Protein AF-A0A813H0J3-F1 (afdb_monomer)

Secondary structure (DSSP, 8-state):
-EEE-SSS--EEE---SSSSS-SHHHHS-S-HIIIIITTTS-SB----IIIIIHHHHHTTPPP----GGGGT-----SS-----GGGGSTTHHHHHHHHHHHHHHHHHHHHHH-HHHHHHHHHTT--GGG--HHHHHHHHHHHGGGSB-TTT--BS---HHHHHHHHHHHHHTT--B-TTSPBPPGGG--GGGS---TTSPP-

Foldseek 3Di:
DFADPPPPPDTPDDDPPDPDDDDPLSVVPQEPCVSDCVVNNHVDDDDDCLRRVLVCVVVVHDDDDDDCVVVVQQDFDPPADDDDPVCCDPDDSLVVLLVVQAVVFVLLLVLLVCVLVNLVVVLVVVDPSSVPSVSSSSSSVVCSCVQADPPPRGGRDGDLVSLLSNLVSCVVVQNCADPVRHHDDSVNDDSPVVDDPSSHDDD

Structure (mmCIF, N/CA/C/O backbone):
data_AF-A0A813H0J3-F1
#
_entry.id   AF-A0A813H0J3-F1
#
loop_
_atom_site.group_PDB
_atom_site.id
_atom_site.type_symbol
_atom_site.label_atom_id
_atom_site.label_alt_id
_atom_site.label_comp_id
_atom_site.label_asym_id
_atom_site.label_entity_id
_atom_site.label_seq_id
_atom_site.pdbx_PDB_ins_code
_atom_site.Cartn_x
_atom_site.Cartn_y
_atom_site.Cartn_z
_atom_site.occupancy
_atom_site.B_iso_or_equiv
_atom_site.auth_seq_id
_atom_site.auth_comp_id
_atom_site.auth_asym_id
_atom_site.auth_atom_id
_atom_site.pdbx_PDB_model_num
ATOM 1 N N . MET A 1 1 ? -12.399 13.415 1.294 1.00 57.94 1 MET A N 1
ATOM 2 C CA . MET A 1 1 ? -13.409 13.235 2.361 1.00 57.94 1 MET A CA 1
ATOM 3 C C . MET A 1 1 ? -14.775 13.570 1.793 1.00 57.94 1 MET A C 1
ATOM 5 O O . MET A 1 1 ? -14.827 14.259 0.775 1.00 57.94 1 MET A O 1
ATOM 9 N N . VAL A 1 2 ? -15.849 13.065 2.394 1.00 60.34 2 VAL A N 1
ATOM 10 C CA . VAL A 1 2 ? -17.222 13.290 1.924 1.00 60.34 2 VAL A CA 1
ATOM 11 C C . VAL A 1 2 ? -18.040 13.927 3.040 1.00 60.34 2 VAL A C 1
ATOM 13 O O . VAL A 1 2 ? -18.045 13.409 4.155 1.00 60.34 2 VAL A O 1
ATOM 16 N N . ALA A 1 3 ? -18.728 15.024 2.726 1.00 58.78 3 ALA A N 1
ATOM 17 C CA . ALA A 1 3 ? -19.783 15.595 3.556 1.00 58.78 3 ALA A CA 1
ATOM 18 C C . ALA A 1 3 ? -21.137 15.418 2.848 1.00 58.78 3 ALA A C 1
ATOM 20 O O . ALA A 1 3 ? -21.244 15.661 1.642 1.00 58.78 3 ALA A O 1
ATOM 21 N N . ASN A 1 4 ? -22.140 14.965 3.589 1.00 55.88 4 ASN A N 1
ATOM 22 C CA . ASN A 1 4 ? -23.535 14.885 3.200 1.00 55.88 4 ASN A CA 1
ATOM 23 C C . ASN A 1 4 ? -24.166 16.266 3.398 1.00 55.88 4 ASN A C 1
ATOM 25 O O . ASN A 1 4 ? -24.188 16.813 4.497 1.00 55.88 4 ASN A O 1
ATOM 29 N N . ASP A 1 5 ? -24.704 16.823 2.323 1.00 59.03 5 ASP A N 1
ATOM 30 C CA . ASP A 1 5 ? -25.345 18.138 2.297 1.00 59.03 5 ASP A CA 1
ATOM 31 C C . ASP A 1 5 ? -26.742 18.179 2.951 1.00 59.03 5 ASP A C 1
ATOM 33 O O . ASP A 1 5 ? -27.427 19.199 2.896 1.00 59.03 5 ASP A O 1
ATOM 37 N N . GLY A 1 6 ? -27.184 17.083 3.576 1.00 55.97 6 GLY A N 1
ATOM 38 C CA . GLY A 1 6 ? -28.500 16.993 4.206 1.00 55.97 6 GLY A CA 1
ATOM 39 C C . GLY A 1 6 ? -29.613 16.555 3.251 1.00 55.97 6 GLY A C 1
ATOM 40 O O . GLY A 1 6 ? -30.786 16.783 3.546 1.00 55.97 6 GLY A O 1
ATOM 41 N N . GLY A 1 7 ? -29.274 15.898 2.137 1.00 51.38 7 GLY A N 1
ATOM 42 C CA . GLY A 1 7 ? -30.246 15.238 1.259 1.00 51.38 7 GLY A CA 1
ATOM 43 C C . GLY A 1 7 ? -30.517 15.951 -0.065 1.00 51.38 7 GLY A C 1
ATOM 44 O O . GLY A 1 7 ? -31.465 15.583 -0.759 1.00 51.38 7 GLY A O 1
ATOM 45 N N . THR A 1 8 ? -29.690 16.922 -0.464 1.00 55.72 8 THR A N 1
ATOM 46 C CA . THR A 1 8 ? -29.755 17.531 -1.806 1.00 55.72 8 THR A CA 1
ATOM 47 C C . THR A 1 8 ? -28.940 16.772 -2.860 1.00 55.72 8 THR A C 1
ATOM 49 O O . THR A 1 8 ? -28.885 17.183 -4.018 1.00 55.72 8 THR A O 1
ATOM 52 N N . SER A 1 9 ? -28.428 15.586 -2.505 1.00 48.84 9 SER A N 1
ATOM 53 C CA . SER A 1 9 ? -27.718 14.643 -3.388 1.00 48.84 9 SER A CA 1
ATOM 54 C C . SER A 1 9 ? -26.380 15.160 -3.928 1.00 48.84 9 SER A C 1
ATOM 56 O O . SER A 1 9 ? -25.818 14.544 -4.836 1.00 48.84 9 SER A O 1
ATOM 58 N N . GLN A 1 10 ? -25.835 16.255 -3.389 1.00 47.31 10 GLN A N 1
ATOM 59 C CA . GLN A 1 10 ? -24.482 16.689 -3.715 1.00 47.31 10 GLN A CA 1
ATOM 60 C C . GLN A 1 10 ? -23.485 16.055 -2.749 1.00 47.31 10 GLN A C 1
ATOM 62 O O . GLN A 1 10 ? -23.430 16.353 -1.559 1.00 47.31 10 GLN A O 1
ATOM 67 N N . VAL A 1 11 ? -22.647 15.179 -3.297 1.00 55.31 11 VAL A N 1
ATOM 68 C CA . VAL A 1 11 ? -21.432 14.718 -2.629 1.00 55.31 11 VAL A CA 1
ATOM 69 C C . VAL A 1 11 ? -20.399 15.833 -2.762 1.00 55.31 11 VAL A C 1
ATOM 71 O O . VAL A 1 11 ? -19.814 16.018 -3.831 1.00 55.31 11 VAL A O 1
ATOM 74 N N . LEU A 1 12 ? -20.165 16.588 -1.688 1.00 53.91 12 LEU A N 1
ATOM 75 C CA . LEU A 1 12 ? -19.083 17.570 -1.662 1.00 53.91 12 LEU A CA 1
ATOM 76 C C . LEU A 1 12 ? -17.762 16.845 -1.395 1.00 53.91 12 LEU A C 1
ATOM 78 O O . LEU A 1 12 ? -17.386 16.585 -0.246 1.00 53.91 12 LEU A O 1
ATOM 82 N N . PHE A 1 13 ? -17.066 16.489 -2.476 1.00 56.41 13 PHE A N 1
ATOM 83 C CA . PHE A 1 13 ? -15.718 15.950 -2.385 1.00 56.41 13 PHE A CA 1
ATOM 84 C C . PHE A 1 13 ? -14.751 17.072 -2.018 1.00 56.41 13 PHE A C 1
ATOM 86 O O . PHE A 1 13 ? -14.441 17.940 -2.831 1.00 56.41 13 PHE A O 1
ATOM 93 N N . HIS A 1 14 ? -14.255 17.019 -0.789 1.00 55.75 14 HIS A N 1
ATOM 94 C CA . HIS A 1 14 ? -13.127 17.835 -0.373 1.00 55.75 14 HIS A CA 1
ATOM 95 C C . HIS A 1 14 ? -11.873 16.967 -0.518 1.00 55.75 14 HIS A C 1
ATOM 97 O O . HIS A 1 14 ? -11.695 16.033 0.288 1.00 55.75 14 HIS A O 1
ATOM 103 N N . PRO A 1 15 ? -11.032 17.190 -1.550 1.00 46.28 15 PRO A N 1
ATOM 104 C CA . PRO A 1 15 ? -9.695 16.625 -1.527 1.00 46.28 15 PRO A CA 1
ATOM 105 C C . PRO A 1 15 ? -9.008 17.156 -0.269 1.00 46.28 15 PRO A C 1
ATOM 107 O O . PRO A 1 15 ? -9.171 18.320 0.092 1.00 46.28 15 PRO A O 1
ATOM 110 N N . LEU A 1 16 ? -8.243 16.308 0.414 1.00 45.97 16 LEU A N 1
ATOM 111 C CA . LEU A 1 16 ? -7.192 16.861 1.260 1.00 45.97 16 LEU A CA 1
ATOM 112 C C . LEU A 1 16 ? -6.301 17.650 0.297 1.00 45.97 16 LEU A C 1
ATOM 114 O O . LEU A 1 16 ? -5.862 17.083 -0.703 1.00 45.97 16 LEU A O 1
ATOM 118 N N . GLU A 1 17 ? -6.083 18.942 0.541 1.00 40.50 17 GLU A N 1
ATOM 119 C CA . GLU A 1 17 ? -5.327 19.816 -0.373 1.00 40.50 17 GLU A CA 1
ATOM 120 C C . GLU A 1 17 ? -3.847 19.406 -0.523 1.00 40.50 17 GLU A C 1
ATOM 122 O O . GLU A 1 17 ? -3.081 20.090 -1.195 1.00 40.50 17 GLU A O 1
ATOM 127 N N . PHE A 1 18 ? -3.435 18.262 0.037 1.00 40.12 18 PHE A N 1
ATOM 128 C CA . PHE A 1 18 ? -2.064 17.787 0.008 1.00 40.12 18 PHE A CA 1
ATOM 129 C C . PHE A 1 18 ? -1.929 16.281 -0.223 1.00 40.12 18 PHE A C 1
ATOM 131 O O . PHE A 1 18 ? -2.557 15.443 0.431 1.00 40.12 18 PHE A O 1
ATOM 138 N N . HIS A 1 19 ? -1.013 15.940 -1.128 1.00 38.62 19 HIS A N 1
ATOM 139 C CA . HIS A 1 19 ? -0.491 14.593 -1.320 1.00 38.62 19 HIS A CA 1
ATOM 140 C C . HIS A 1 19 ? 0.555 14.288 -0.235 1.00 38.62 19 HIS A C 1
ATOM 142 O O . HIS A 1 19 ? 1.750 14.256 -0.509 1.00 38.62 19 HIS A O 1
ATOM 148 N N . GLY A 1 20 ? 0.095 14.075 0.999 1.00 37.38 20 GLY A N 1
ATOM 149 C CA . GLY A 1 20 ? 0.934 13.662 2.125 1.00 37.38 20 GLY A CA 1
ATOM 150 C C . GLY A 1 20 ? 1.075 14.722 3.217 1.00 37.38 20 GLY A C 1
ATOM 151 O O . GLY A 1 20 ? 1.328 15.882 2.936 1.00 37.38 20 GLY A O 1
ATOM 152 N N . TYR A 1 21 ? 0.847 14.277 4.454 1.00 42.59 21 TYR A N 1
ATOM 153 C CA . TYR A 1 21 ? 1.577 14.555 5.700 1.00 42.59 21 TYR A CA 1
ATOM 154 C C . TYR A 1 21 ? 2.593 15.734 5.751 1.00 42.59 21 TYR A C 1
ATOM 156 O O . TYR A 1 21 ? 3.712 15.529 6.207 1.00 42.59 21 TYR A O 1
ATOM 164 N N . ASP A 1 22 ? 2.251 16.950 5.312 1.00 36.88 22 ASP A N 1
ATOM 165 C CA . ASP A 1 22 ? 3.189 18.101 5.288 1.00 36.88 22 ASP A CA 1
ATOM 166 C C . ASP A 1 22 ? 2.654 19.368 5.987 1.00 36.88 22 ASP A C 1
ATOM 168 O O . ASP A 1 22 ? 3.341 20.380 6.073 1.00 36.88 22 ASP A O 1
ATOM 172 N N . GLU A 1 23 ? 1.443 19.344 6.559 1.00 39.69 23 GLU A N 1
ATOM 173 C CA . GLU A 1 23 ? 1.039 20.420 7.474 1.00 39.69 23 GLU A CA 1
ATOM 174 C C . GLU A 1 23 ? 1.328 20.020 8.918 1.00 39.69 23 GLU A C 1
ATOM 176 O O . GLU A 1 23 ? 0.920 18.944 9.340 1.00 39.69 23 GLU A O 1
ATOM 181 N N . ASP A 1 24 ? 1.864 20.927 9.742 1.00 45.03 24 ASP A N 1
ATOM 182 C CA . ASP A 1 24 ? 1.915 20.762 11.209 1.00 45.03 24 ASP A CA 1
ATOM 183 C C . ASP A 1 24 ? 0.543 20.397 11.808 1.00 45.03 24 ASP A C 1
ATOM 185 O O . ASP A 1 24 ? 0.458 19.765 12.860 1.00 45.03 24 ASP A O 1
ATOM 189 N N . LYS A 1 25 ? -0.548 20.778 11.130 1.00 40.75 25 LYS A N 1
ATOM 190 C CA . LYS A 1 25 ? -1.929 20.458 11.506 1.00 40.75 25 LYS A CA 1
ATOM 191 C C . LYS A 1 25 ? -2.425 19.101 11.026 1.00 40.75 25 LYS A C 1
ATOM 193 O O . LYS A 1 25 ? -3.460 18.701 11.524 1.00 40.75 25 LYS A O 1
ATOM 198 N N . THR A 1 26 ? -1.763 18.418 10.094 1.00 41.66 26 THR A N 1
ATOM 199 C CA . THR A 1 26 ? -2.069 17.025 9.699 1.00 41.66 26 THR A CA 1
ATOM 200 C C . THR A 1 26 ? -1.020 16.047 10.230 1.00 41.66 26 THR A C 1
ATOM 202 O O . THR A 1 26 ? -1.349 14.911 10.541 1.00 41.66 26 THR A O 1
ATOM 205 N N . MET A 1 27 ? 0.211 16.515 10.443 1.00 38.44 27 MET A N 1
ATOM 206 C CA . MET A 1 27 ? 1.311 15.795 11.085 1.00 38.44 27 MET A CA 1
ATOM 207 C C . MET A 1 27 ? 1.151 15.657 12.602 1.00 38.44 27 MET A C 1
ATOM 209 O O . MET A 1 27 ? 1.598 14.657 13.159 1.00 38.44 27 MET A O 1
ATOM 213 N N . ASN A 1 28 ? 0.490 16.610 13.278 1.00 40.00 28 ASN A N 1
ATOM 214 C CA . ASN A 1 28 ? 0.192 16.492 14.716 1.00 40.00 28 ASN A CA 1
ATOM 215 C C . ASN A 1 28 ? -1.142 15.810 15.038 1.00 40.00 28 ASN A C 1
ATOM 217 O O . ASN A 1 28 ? -1.369 15.460 16.196 1.00 40.00 28 ASN A O 1
ATOM 221 N N . VAL A 1 29 ? -2.034 15.605 14.065 1.00 45.59 29 VAL A N 1
ATOM 222 C CA . VAL A 1 29 ? -3.208 14.742 14.273 1.00 45.59 29 VAL A CA 1
ATOM 223 C C . VAL A 1 29 ? -2.844 13.380 13.738 1.00 45.59 29 VAL A C 1
ATOM 225 O O . VAL A 1 29 ? -2.941 13.116 12.548 1.00 45.59 29 VAL A O 1
ATOM 228 N N . GLY A 1 30 ? -2.444 12.492 14.644 1.00 59.28 30 GLY A N 1
ATOM 229 C CA . GLY A 1 30 ? -2.136 11.100 14.322 1.00 59.28 30 GLY A CA 1
ATOM 230 C C . GLY A 1 30 ? -3.307 10.302 13.728 1.00 59.28 30 GLY A C 1
ATOM 231 O O . GLY A 1 30 ? -3.139 9.107 13.520 1.00 59.28 30 GLY A O 1
ATOM 232 N N . SER A 1 31 ? -4.466 10.933 13.475 1.00 69.12 31 SER A N 1
ATOM 233 C CA . SER A 1 31 ? -5.676 10.313 12.942 1.00 69.12 31 SER A CA 1
ATOM 234 C C . SER A 1 31 ? -6.522 11.261 12.071 1.00 69.12 31 SER A C 1
ATOM 236 O O . SER A 1 31 ? -6.915 12.363 12.485 1.00 69.12 31 SER A O 1
ATOM 238 N N . VAL A 1 32 ? -6.880 10.799 10.870 1.00 71.31 32 VAL A N 1
ATOM 239 C CA . VAL A 1 32 ? -7.877 11.439 9.989 1.00 71.31 32 VAL A CA 1
ATOM 240 C C . VAL A 1 32 ? -9.286 11.350 10.586 1.00 71.31 32 VAL A C 1
ATOM 242 O O . VAL A 1 32 ? -10.079 12.280 10.426 1.00 71.31 32 VAL A O 1
ATOM 245 N N . VAL A 1 33 ? -9.595 10.271 11.314 1.00 73.62 33 VAL A N 1
ATOM 246 C CA . VAL A 1 33 ? -10.878 10.111 12.025 1.00 73.62 33 VAL A CA 1
ATOM 247 C C . VAL A 1 33 ? -11.047 11.227 13.057 1.00 73.62 33 VAL A C 1
ATOM 249 O O . VAL A 1 33 ? -12.040 11.957 13.004 1.00 73.62 33 VAL A O 1
ATOM 252 N N . ALA A 1 34 ? -10.037 11.439 13.903 1.00 67.62 34 ALA A N 1
ATOM 253 C CA . ALA A 1 34 ? -10.097 12.447 14.961 1.00 67.62 34 ALA A CA 1
ATOM 254 C C . ALA A 1 34 ? -10.130 13.889 14.444 1.00 67.62 34 ALA A C 1
ATOM 256 O O . ALA A 1 34 ? -10.780 14.769 15.009 1.00 67.62 34 ALA A O 1
ATOM 257 N N . SER A 1 35 ? -9.432 14.157 13.343 1.00 69.69 35 SER A N 1
ATOM 258 C CA . SER A 1 35 ? -9.362 15.506 12.778 1.00 69.69 35 SER A CA 1
ATOM 259 C C . SER A 1 35 ? -10.590 15.904 11.961 1.00 69.69 35 SER A C 1
ATOM 261 O O . SER A 1 35 ? -10.868 17.098 11.854 1.00 69.69 35 SER A O 1
ATOM 263 N N . HIS A 1 36 ? -11.325 14.950 11.382 1.00 73.06 36 HIS A N 1
ATOM 264 C CA . HIS A 1 36 ? -12.380 15.267 10.414 1.00 73.06 36 HIS A CA 1
ATOM 265 C C . HIS A 1 36 ? -13.741 14.667 10.746 1.00 73.06 36 HIS A C 1
ATOM 267 O O . HIS A 1 36 ? -14.727 15.405 10.719 1.00 73.06 36 HIS A O 1
ATOM 273 N N . LEU A 1 37 ? -13.807 13.372 11.069 1.00 77.25 37 LEU A N 1
ATOM 274 C CA . LEU A 1 37 ? -15.085 12.721 11.370 1.00 77.25 37 LEU A CA 1
ATOM 275 C C . LEU A 1 37 ? -15.614 13.175 12.732 1.00 77.25 37 LEU A C 1
ATOM 277 O O . LEU A 1 37 ? -16.743 13.645 12.827 1.00 77.25 37 LEU A O 1
ATOM 281 N N . GLU A 1 38 ? -14.778 13.133 13.771 1.00 76.00 38 GLU A N 1
ATOM 282 C CA . GLU A 1 38 ? -15.169 13.575 15.120 1.00 76.00 38 GLU A CA 1
ATOM 283 C C . GLU A 1 38 ? -15.562 15.050 15.178 1.00 76.00 38 GLU A C 1
ATOM 285 O O . GLU A 1 38 ? -16.480 15.436 15.899 1.00 76.00 38 GLU A O 1
ATOM 290 N N . GLN A 1 39 ? -14.864 15.885 14.410 1.00 78.25 39 GLN A N 1
ATOM 291 C CA . GLN A 1 39 ? -15.116 17.324 14.370 1.00 78.25 39 GLN A CA 1
ATOM 292 C C . GLN A 1 39 ? -16.352 17.683 13.531 1.00 78.25 39 GLN A C 1
ATOM 294 O O . GLN A 1 39 ? -16.641 18.868 13.365 1.00 78.25 39 GLN A O 1
ATOM 299 N N . GLY A 1 40 ? -17.053 16.694 12.959 1.00 79.31 40 GLY A N 1
ATOM 300 C CA . GLY A 1 40 ? -18.199 16.911 12.073 1.00 79.31 40 GLY A CA 1
ATOM 301 C C . GLY A 1 40 ? -17.838 17.655 10.785 1.00 79.31 40 GLY A C 1
ATOM 302 O O . GLY A 1 40 ? -18.694 18.277 10.164 1.00 79.31 40 GLY A O 1
ATOM 303 N N . ARG A 1 41 ? -16.559 17.640 10.387 1.00 75.94 41 ARG A N 1
ATOM 304 C CA . ARG A 1 41 ? -16.072 18.297 9.161 1.00 75.94 41 ARG A CA 1
ATOM 305 C C . ARG A 1 41 ? -16.317 17.440 7.926 1.00 75.94 41 ARG A C 1
ATOM 307 O O . ARG A 1 41 ? -16.187 17.919 6.802 1.00 75.94 41 ARG A O 1
ATOM 314 N N . SER A 1 42 ? -16.587 16.156 8.118 1.00 79.06 42 SER A N 1
ATOM 315 C CA . SER A 1 42 ? -16.929 15.192 7.079 1.00 79.06 42 SER A CA 1
ATOM 316 C C . SER A 1 42 ? -17.727 14.053 7.701 1.00 79.06 42 SER A C 1
ATOM 318 O O . SER A 1 42 ? -17.505 13.709 8.858 1.00 79.06 42 SER A O 1
ATOM 320 N N . ASP A 1 43 ? -18.604 13.438 6.918 1.00 82.88 43 ASP A N 1
ATOM 321 C CA . ASP A 1 43 ? -19.404 12.283 7.335 1.00 82.88 43 ASP A CA 1
ATOM 322 C C . ASP A 1 43 ? -18.703 10.958 7.023 1.00 82.88 43 ASP A C 1
ATOM 324 O O . ASP A 1 43 ? -18.944 9.949 7.683 1.00 82.88 43 ASP A O 1
ATOM 328 N N . ALA A 1 44 ? -17.815 10.946 6.023 1.00 85.06 44 ALA A N 1
ATOM 329 C CA . ALA A 1 44 ? -17.022 9.774 5.674 1.00 85.06 44 ALA A CA 1
ATOM 330 C C . ALA A 1 44 ? -15.616 10.135 5.179 1.00 85.06 44 ALA A C 1
ATOM 332 O O . ALA A 1 44 ? -15.374 11.170 4.543 1.00 85.06 44 ALA A O 1
ATOM 333 N N . THR A 1 45 ? -14.672 9.233 5.439 1.00 85.06 45 THR A N 1
ATOM 334 C CA . THR A 1 45 ? -13.292 9.328 4.963 1.00 85.06 45 THR A CA 1
ATOM 335 C C . THR A 1 45 ? -12.748 7.956 4.583 1.00 85.06 45 THR A C 1
ATOM 337 O O . THR A 1 45 ? -13.272 6.927 5.007 1.00 85.06 45 THR A O 1
ATOM 340 N N . TRP A 1 46 ? -11.697 7.947 3.767 1.00 84.06 46 TRP A N 1
ATOM 341 C CA . TRP A 1 46 ? -10.993 6.727 3.397 1.00 84.06 46 TRP A CA 1
ATOM 342 C C . TRP A 1 46 ? -9.820 6.519 4.346 1.00 84.06 46 TRP A C 1
ATOM 344 O O . TRP A 1 46 ? -9.010 7.422 4.545 1.00 84.06 46 TRP A O 1
ATOM 354 N N . ILE A 1 47 ? -9.739 5.327 4.929 1.00 88.44 47 ILE A N 1
ATOM 355 C CA . ILE A 1 47 ? -8.717 4.962 5.898 1.00 88.44 47 ILE A CA 1
ATOM 356 C C . ILE A 1 47 ? -7.983 3.667 5.541 1.00 88.44 47 ILE A C 1
ATOM 358 O O . ILE A 1 47 ? -8.492 2.833 4.790 1.00 88.44 47 ILE A O 1
ATOM 362 N N . PHE A 1 48 ? -6.831 3.460 6.181 1.00 89.12 48 PHE A N 1
ATOM 363 C CA . PHE A 1 48 ? -6.232 2.137 6.356 1.00 89.12 48 PHE A CA 1
ATOM 364 C C . PHE A 1 48 ? -6.697 1.548 7.698 1.00 89.12 48 PHE A C 1
ATOM 366 O O . PHE A 1 48 ? -6.352 2.107 8.742 1.00 89.12 48 PHE A O 1
ATOM 373 N N . PRO A 1 49 ? -7.447 0.427 7.715 1.00 91.81 49 PRO A N 1
ATOM 374 C CA . PRO A 1 49 ? -7.990 -0.135 8.955 1.00 91.81 49 PRO A CA 1
ATOM 375 C C . PRO A 1 49 ? -6.924 -0.494 9.996 1.00 91.81 49 PRO A C 1
ATOM 377 O O . PRO A 1 49 ? -7.131 -0.257 11.181 1.00 91.81 49 PRO A O 1
ATOM 380 N N . ALA A 1 50 ? -5.764 -0.994 9.553 1.00 93.00 50 ALA A N 1
ATOM 381 C CA . ALA A 1 50 ? -4.646 -1.328 10.438 1.00 93.00 50 ALA A CA 1
ATOM 382 C C . ALA A 1 50 ? -4.034 -0.103 11.146 1.00 93.00 50 ALA A C 1
ATOM 384 O O . ALA A 1 50 ? -3.301 -0.275 12.107 1.00 93.00 50 ALA A O 1
ATOM 385 N N . TRP A 1 51 ? -4.346 1.118 10.702 1.00 91.44 51 TRP A N 1
ATOM 386 C CA . TRP A 1 51 ? -3.866 2.353 11.316 1.00 91.44 51 TRP A CA 1
ATOM 387 C C . TRP A 1 51 ? -5.012 3.099 12.007 1.00 91.44 51 TRP A C 1
ATOM 389 O O . TRP A 1 51 ? -5.180 3.022 13.221 1.00 91.44 51 TRP A O 1
ATOM 399 N N . GLU A 1 52 ? -5.865 3.752 11.220 1.00 89.50 52 GLU A N 1
ATOM 400 C CA . GLU A 1 52 ? -6.971 4.584 11.709 1.00 89.50 52 GLU A CA 1
ATOM 401 C C . GLU A 1 52 ? -8.057 3.763 12.405 1.00 89.50 52 GLU A C 1
ATOM 403 O O . GLU A 1 52 ? -8.633 4.214 13.387 1.00 89.50 52 GLU A O 1
ATOM 408 N N . GLY A 1 53 ? -8.323 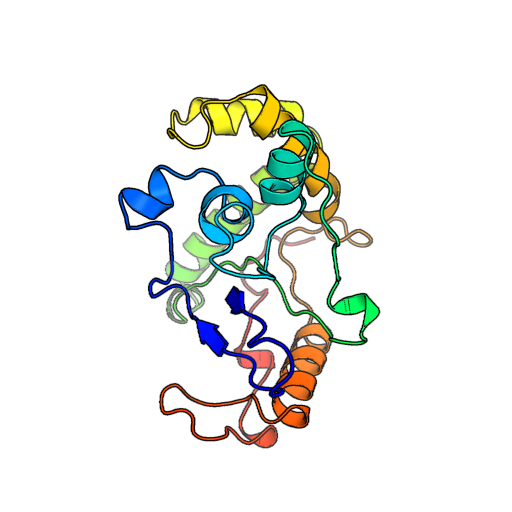2.543 11.925 1.00 90.69 53 GLY A N 1
ATOM 409 C CA . GLY A 1 53 ? -9.306 1.660 12.554 1.00 90.69 53 GLY A CA 1
ATOM 410 C C . GLY A 1 53 ? -8.874 1.242 13.959 1.00 90.69 53 GLY A C 1
ATOM 411 O O . GLY A 1 53 ? -9.690 1.224 14.878 1.00 90.69 53 GLY A O 1
ATOM 412 N N . ILE A 1 54 ? -7.579 0.976 14.150 1.00 91.94 54 ILE A N 1
ATOM 413 C CA . ILE A 1 54 ? -7.014 0.667 15.468 1.00 91.94 54 ILE A CA 1
ATOM 414 C C . ILE A 1 54 ? -7.031 1.899 16.373 1.00 91.94 54 ILE A C 1
ATOM 416 O O . ILE A 1 54 ? -7.398 1.778 17.541 1.00 91.94 54 ILE A O 1
ATOM 420 N N . LEU A 1 55 ? -6.663 3.079 15.865 1.00 89.31 55 LEU A N 1
ATOM 421 C CA . LEU A 1 55 ? -6.730 4.320 16.645 1.00 89.31 55 LEU A CA 1
ATOM 422 C C . LEU A 1 55 ? -8.159 4.615 17.112 1.00 89.31 55 LEU A C 1
ATOM 424 O O . LEU A 1 55 ? -8.362 4.846 18.303 1.00 89.31 55 LEU A O 1
ATOM 428 N N . ALA A 1 56 ? -9.138 4.513 16.211 1.00 87.94 56 ALA A N 1
ATOM 429 C CA . ALA A 1 56 ? -10.549 4.701 16.529 1.00 87.94 56 ALA A CA 1
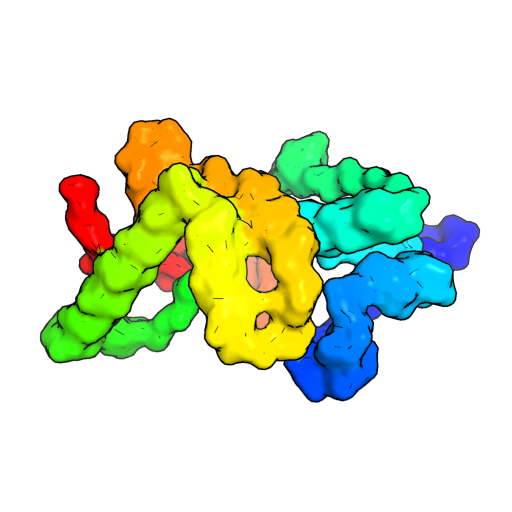ATOM 430 C C . ALA A 1 56 ? -11.032 3.695 17.587 1.00 87.94 56 ALA A C 1
ATOM 432 O O . ALA A 1 56 ? -11.590 4.088 18.612 1.00 87.94 56 ALA A O 1
ATOM 433 N N . ALA A 1 57 ? -10.729 2.403 17.417 1.00 91.06 57 ALA A N 1
ATOM 434 C CA . ALA A 1 57 ? -11.102 1.377 18.390 1.00 91.06 57 ALA A CA 1
ATOM 435 C C . ALA A 1 57 ? -10.485 1.632 19.778 1.00 91.06 57 ALA A C 1
ATOM 437 O O . ALA A 1 57 ? -11.161 1.489 20.797 1.00 91.06 57 ALA A O 1
ATOM 438 N N . ARG A 1 58 ? -9.218 2.065 19.837 1.00 87.44 58 ARG A N 1
ATOM 439 C CA . ARG A 1 58 ? -8.534 2.425 21.095 1.00 87.44 58 ARG A CA 1
ATOM 440 C C . ARG A 1 58 ? -9.123 3.673 21.751 1.00 87.44 58 ARG A C 1
ATOM 442 O O . ARG A 1 58 ? -9.088 3.778 22.974 1.00 87.44 58 ARG A O 1
ATOM 449 N N . ALA A 1 59 ? -9.678 4.584 20.958 1.00 85.62 59 ALA A N 1
ATOM 450 C CA . ALA A 1 59 ? -10.425 5.746 21.427 1.00 85.62 59 ALA A CA 1
ATOM 451 C C . ALA A 1 59 ? -11.889 5.423 21.800 1.00 85.62 59 ALA A C 1
ATOM 453 O O . ALA A 1 59 ? -12.632 6.324 22.184 1.00 85.62 59 ALA A O 1
ATOM 454 N N . GLY A 1 60 ? -12.315 4.155 21.717 1.00 87.12 60 GLY A N 1
ATOM 455 C CA . GLY A 1 60 ? -13.689 3.740 22.016 1.00 87.12 60 GLY A CA 1
ATOM 456 C C . GLY A 1 60 ? -14.696 4.144 20.939 1.00 87.12 60 GLY A C 1
ATOM 457 O O . GLY A 1 60 ? -15.876 4.319 21.238 1.00 87.12 60 GLY A O 1
ATOM 458 N N . GLN A 1 61 ? -14.234 4.326 19.703 1.00 84.94 61 GLN A N 1
ATOM 459 C CA . GLN A 1 61 ? -15.053 4.772 18.585 1.00 84.94 61 GLN A CA 1
ATOM 460 C C . GLN A 1 61 ? -15.412 3.614 17.672 1.00 84.94 61 GLN A C 1
ATOM 462 O O . GLN A 1 61 ? -14.545 2.917 17.139 1.00 84.94 61 GLN A O 1
ATOM 467 N N . GLU A 1 62 ? -16.708 3.450 17.445 1.00 89.69 62 GLU A N 1
ATOM 468 C CA . GLU A 1 62 ? -17.217 2.483 16.487 1.00 89.69 62 GLU A CA 1
ATOM 469 C C . GLU A 1 62 ? -17.259 3.112 15.093 1.00 89.69 62 GLU A C 1
ATOM 471 O O . GLU A 1 62 ? -17.914 4.131 14.867 1.00 89.69 62 GLU A O 1
ATOM 476 N N . LEU A 1 63 ? -16.542 2.501 14.149 1.00 88.88 63 LEU A N 1
ATOM 477 C CA . LEU A 1 63 ? -16.555 2.903 12.747 1.00 88.88 63 LEU A CA 1
ATOM 478 C C . LEU A 1 63 ? -17.449 1.970 11.934 1.00 88.88 63 LEU A C 1
ATOM 480 O O . LEU A 1 63 ? -17.312 0.749 11.998 1.00 88.88 63 LEU A O 1
ATOM 484 N N . ASN A 1 64 ? -18.286 2.555 11.078 1.00 92.12 64 ASN A N 1
ATOM 485 C CA . ASN A 1 64 ? -18.917 1.824 9.985 1.00 92.12 64 ASN A CA 1
ATOM 486 C C . ASN A 1 64 ? -17.925 1.733 8.821 1.00 92.12 64 ASN A C 1
ATOM 488 O O . ASN A 1 64 ? -17.607 2.741 8.190 1.00 92.12 64 ASN A O 1
ATOM 492 N N . LEU A 1 65 ? -17.411 0.530 8.557 1.00 91.50 65 LEU A N 1
ATOM 493 C CA . LEU A 1 65 ? -16.441 0.286 7.492 1.00 91.50 65 LEU A CA 1
ATOM 494 C C . LEU A 1 65 ? -17.127 -0.281 6.251 1.00 91.50 65 LEU A C 1
ATOM 496 O O . LEU A 1 65 ? -17.812 -1.297 6.317 1.00 91.50 65 LEU A O 1
ATOM 500 N N . PHE A 1 66 ? -16.871 0.353 5.111 1.00 91.06 66 PHE A N 1
ATOM 501 C CA . PHE A 1 66 ? -17.311 -0.098 3.796 1.00 91.06 66 PHE A CA 1
ATOM 502 C C . PHE A 1 66 ? -16.076 -0.478 2.988 1.00 91.06 66 PHE A C 1
ATOM 504 O O . PHE A 1 66 ? -15.239 0.384 2.702 1.00 91.06 66 PHE A O 1
ATOM 511 N N . LYS A 1 67 ? -15.922 -1.757 2.637 1.00 89.50 67 LYS A N 1
ATOM 512 C CA . LYS A 1 67 ? -14.811 -2.178 1.784 1.00 89.50 67 LYS A CA 1
ATOM 513 C C . LYS A 1 67 ? -15.230 -2.108 0.330 1.00 89.50 67 LYS A C 1
ATOM 515 O O . LYS A 1 67 ? -16.324 -2.518 -0.022 1.00 89.50 67 LYS A O 1
ATOM 520 N N . LEU A 1 68 ? -14.325 -1.653 -0.529 1.00 88.38 68 LEU A N 1
ATOM 521 C CA . LEU A 1 68 ? -14.575 -1.554 -1.969 1.00 88.38 68 LEU A CA 1
ATOM 522 C C . LEU A 1 68 ? -14.977 -2.907 -2.590 1.00 88.38 68 LEU A C 1
ATOM 524 O O . LEU A 1 68 ? -15.879 -2.955 -3.425 1.00 88.38 68 LEU A O 1
ATOM 528 N N . GLU A 1 69 ? -14.374 -4.003 -2.121 1.00 87.25 69 GLU A N 1
ATOM 529 C CA . GLU A 1 69 ? -14.684 -5.365 -2.579 1.00 87.25 69 GLU A CA 1
ATOM 530 C C . GLU A 1 69 ? -16.144 -5.776 -2.325 1.00 87.25 69 GLU A C 1
ATOM 532 O O . GLU A 1 69 ? -16.743 -6.428 -3.180 1.00 87.25 69 GLU A O 1
ATOM 537 N N . ASP A 1 70 ? -16.755 -5.312 -1.226 1.00 91.94 70 ASP A N 1
ATOM 538 C CA . ASP A 1 70 ? -18.153 -5.612 -0.875 1.00 91.94 70 ASP A CA 1
ATOM 539 C C . ASP A 1 70 ? -19.147 -4.985 -1.872 1.00 91.94 70 ASP A C 1
ATOM 541 O O . ASP A 1 70 ? -20.298 -5.409 -1.972 1.00 91.94 70 ASP A O 1
ATOM 545 N N . PHE A 1 71 ? -18.693 -3.993 -2.643 1.00 90.38 71 PHE A N 1
ATOM 546 C CA . PHE A 1 71 ? -19.472 -3.291 -3.666 1.00 90.38 71 PHE A CA 1
ATOM 547 C C . PHE A 1 71 ? -19.018 -3.635 -5.090 1.00 90.38 71 PHE A C 1
ATOM 549 O O . PHE A 1 71 ? -19.354 -2.922 -6.036 1.00 90.38 71 PHE A O 1
ATOM 556 N N . GLY A 1 72 ? -18.247 -4.714 -5.263 1.00 88.00 72 GLY A N 1
ATOM 557 C CA . GLY A 1 72 ? -17.771 -5.160 -6.573 1.00 88.00 72 GLY A CA 1
ATOM 558 C C . GLY A 1 72 ? -16.765 -4.210 -7.225 1.00 88.00 72 GLY A C 1
ATOM 559 O O . GLY A 1 72 ? -16.563 -4.278 -8.436 1.00 88.00 72 GLY A O 1
ATOM 560 N N . ILE A 1 73 ? -16.140 -3.319 -6.448 1.00 90.00 73 ILE A N 1
ATOM 561 C CA . ILE A 1 73 ? -15.109 -2.408 -6.944 1.00 90.00 73 ILE A CA 1
ATOM 562 C C . ILE A 1 73 ? -13.765 -3.147 -6.873 1.00 90.00 73 ILE A C 1
ATOM 564 O O . ILE A 1 73 ? -13.268 -3.393 -5.767 1.00 90.00 73 ILE A O 1
ATOM 568 N N . PRO A 1 74 ? -13.154 -3.515 -8.019 1.00 89.44 74 PRO A N 1
ATOM 569 C CA . PRO A 1 74 ? -11.848 -4.152 -8.011 1.00 89.44 74 PRO A CA 1
ATOM 570 C C . PRO A 1 74 ? -10.822 -3.160 -7.471 1.00 89.44 74 PRO A C 1
ATOM 572 O O . PRO A 1 74 ? -10.778 -2.002 -7.886 1.00 89.44 74 PRO A O 1
ATOM 575 N N . TYR A 1 75 ? -9.989 -3.611 -6.538 1.00 81.38 75 TYR A N 1
ATOM 576 C CA . TYR A 1 75 ? -8.963 -2.764 -5.951 1.00 81.38 75 TYR A CA 1
ATOM 577 C C . TYR A 1 75 ? -7.593 -3.081 -6.542 1.00 81.38 75 TYR A C 1
ATOM 579 O O . TYR A 1 75 ? -7.160 -4.238 -6.563 1.00 81.38 75 TYR A O 1
ATOM 587 N N . GLY A 1 76 ? -6.893 -2.041 -6.999 1.00 83.12 76 GLY A N 1
ATOM 588 C CA . GLY A 1 76 ? -5.496 -2.137 -7.410 1.00 83.12 76 GLY A CA 1
ATOM 589 C C . GLY A 1 76 ? -4.565 -2.450 -6.233 1.00 83.12 76 GLY A C 1
ATOM 590 O O . GLY A 1 76 ? -4.979 -2.956 -5.186 1.00 83.12 76 GLY A O 1
ATOM 591 N N . TYR A 1 77 ? -3.284 -2.141 -6.397 1.00 89.62 77 TYR A N 1
ATOM 592 C CA . TYR A 1 77 ? -2.295 -2.264 -5.329 1.00 89.62 77 TYR A CA 1
ATOM 593 C C . TYR A 1 77 ? -2.166 -0.942 -4.567 1.00 89.62 77 TYR A C 1
ATOM 595 O O . TYR A 1 77 ? -2.054 0.119 -5.179 1.00 89.62 77 TYR A O 1
ATOM 603 N N . SER A 1 78 ? -2.180 -0.997 -3.234 1.00 88.25 78 SER A N 1
ATOM 604 C CA . SER A 1 78 ? -1.932 0.167 -2.381 1.00 88.25 78 SER A CA 1
ATOM 605 C C . SER A 1 78 ? -1.419 -0.258 -0.996 1.00 88.25 78 SER A C 1
ATOM 607 O O . SER A 1 78 ? -2.044 -1.124 -0.380 1.00 88.25 78 SER A O 1
ATOM 609 N N . PRO A 1 79 ? -0.331 0.349 -0.484 1.00 91.56 79 PRO A N 1
ATOM 610 C CA . PRO A 1 79 ? 0.582 1.245 -1.201 1.00 91.56 79 PRO A CA 1
ATOM 611 C C . PRO A 1 79 ? 1.422 0.495 -2.257 1.00 91.56 79 PRO A C 1
ATOM 613 O O . PRO A 1 79 ? 1.462 -0.734 -2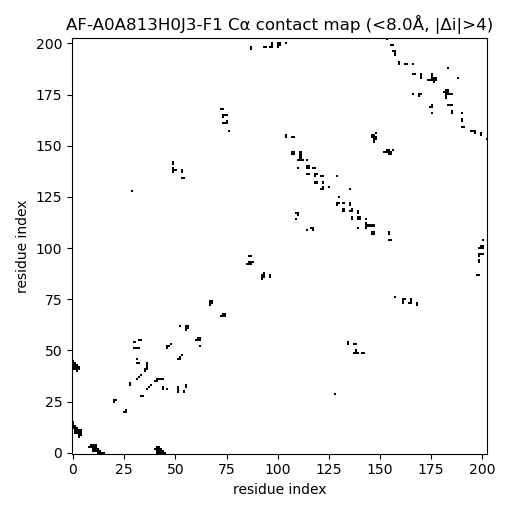.279 1.00 91.56 79 PRO A O 1
ATOM 616 N N . VAL A 1 80 ? 2.107 1.238 -3.132 1.00 93.88 80 VAL A N 1
ATOM 617 C CA . VAL A 1 80 ? 3.055 0.699 -4.126 1.00 93.88 80 VAL A CA 1
ATOM 618 C C . VAL A 1 80 ? 4.395 1.425 -4.056 1.00 93.88 80 VAL A C 1
ATOM 620 O O . VAL A 1 80 ? 4.459 2.589 -3.664 1.00 93.88 80 VAL A O 1
ATOM 623 N N . LEU A 1 81 ? 5.465 0.748 -4.474 1.00 95.12 81 LEU A N 1
ATOM 624 C CA . LEU A 1 81 ? 6.757 1.381 -4.728 1.00 95.12 81 LEU A CA 1
ATOM 625 C C . LEU A 1 81 ? 6.790 1.904 -6.165 1.00 95.12 81 LEU A C 1
ATOM 627 O O . LEU A 1 81 ? 6.479 1.170 -7.101 1.00 95.12 81 LEU A O 1
ATOM 631 N N . LEU A 1 82 ? 7.197 3.162 -6.335 1.00 94.50 82 LEU A N 1
ATOM 632 C CA . LEU A 1 82 ? 7.348 3.794 -7.642 1.00 94.50 82 LEU A CA 1
ATOM 633 C C . LEU A 1 82 ? 8.825 4.077 -7.918 1.00 94.50 82 LEU A C 1
ATOM 635 O O . LEU A 1 82 ? 9.547 4.569 -7.053 1.00 94.50 82 LEU A O 1
ATOM 639 N N . ALA A 1 83 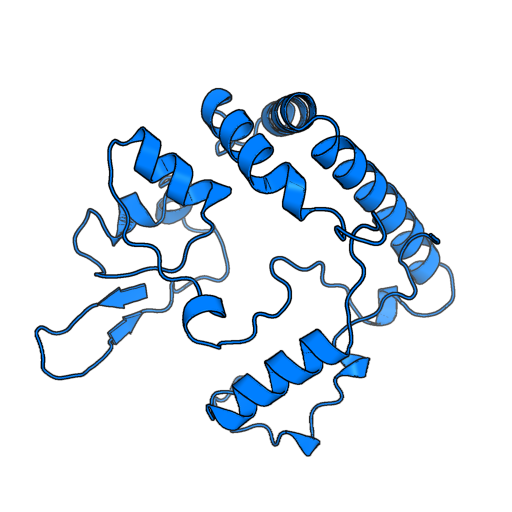? 9.258 3.811 -9.146 1.00 92.12 83 ALA A N 1
ATOM 640 C CA . ALA A 1 83 ? 10.593 4.138 -9.624 1.00 92.12 83 ALA A CA 1
ATOM 641 C C . ALA A 1 83 ? 10.518 4.819 -10.995 1.00 92.12 83 ALA A C 1
ATOM 643 O O . ALA A 1 83 ? 9.563 4.640 -11.752 1.00 92.12 83 ALA A O 1
ATOM 644 N N . GLN A 1 84 ? 11.549 5.595 -11.331 1.00 93.19 84 GLN A N 1
ATOM 645 C CA . GLN A 1 84 ? 11.720 6.087 -12.696 1.00 93.19 84 GLN A CA 1
ATOM 646 C C . GLN A 1 84 ? 12.031 4.919 -13.637 1.00 93.19 84 GLN A C 1
ATOM 648 O O . GLN A 1 84 ? 12.707 3.970 -13.246 1.00 93.19 84 GLN A O 1
ATOM 653 N N . ARG A 1 85 ? 11.606 5.015 -14.903 1.00 91.75 85 ARG A N 1
ATOM 654 C CA . ARG A 1 85 ? 11.866 3.977 -15.918 1.00 91.75 85 ARG A CA 1
ATOM 655 C C . ARG A 1 85 ? 13.357 3.649 -16.064 1.00 91.75 85 ARG A C 1
ATOM 657 O O . ARG A 1 85 ? 13.709 2.483 -16.185 1.00 91.75 85 ARG A O 1
ATOM 664 N N . THR A 1 86 ? 14.217 4.659 -15.950 1.00 94.31 86 THR A N 1
ATOM 665 C CA . THR A 1 86 ? 15.683 4.531 -15.995 1.00 94.31 86 THR A CA 1
ATOM 666 C C . THR A 1 86 ? 16.255 3.633 -14.893 1.00 94.31 86 THR A C 1
ATOM 668 O O . THR A 1 86 ? 17.332 3.069 -15.052 1.00 94.31 86 THR A O 1
ATOM 671 N N . ALA A 1 87 ? 15.538 3.438 -13.780 1.00 94.19 87 ALA A N 1
ATOM 672 C CA . ALA A 1 87 ? 15.944 2.529 -12.706 1.00 94.19 87 ALA A CA 1
ATOM 673 C C . ALA A 1 87 ? 15.766 1.041 -13.065 1.00 94.19 87 ALA A C 1
ATOM 675 O O . ALA A 1 87 ? 16.239 0.176 -12.325 1.00 94.19 87 ALA A O 1
ATOM 676 N N . LEU A 1 88 ? 15.079 0.750 -14.175 1.00 93.62 88 LEU A N 1
ATOM 677 C CA . LEU A 1 88 ? 14.800 -0.596 -14.677 1.00 93.62 88 LEU A CA 1
ATOM 678 C C . LEU A 1 88 ? 15.542 -0.908 -15.986 1.00 93.62 88 LEU A C 1
ATOM 680 O O . LEU A 1 88 ? 15.427 -2.020 -16.496 1.00 93.62 88 LEU A O 1
ATOM 684 N N . GLU A 1 89 ? 16.293 0.052 -16.530 1.00 92.81 89 GLU A N 1
ATOM 685 C CA . GLU A 1 89 ? 17.129 -0.148 -17.716 1.00 92.81 89 GLU A CA 1
ATOM 686 C C . GLU A 1 89 ? 18.344 -1.022 -17.383 1.00 92.81 89 GLU A C 1
ATOM 688 O O . GLU A 1 89 ? 18.927 -0.916 -16.298 1.00 92.81 89 GLU A O 1
ATOM 693 N N . GLU A 1 90 ? 18.729 -1.892 -18.321 1.00 92.50 90 GLU A N 1
ATOM 694 C CA . GLU A 1 90 ? 19.856 -2.808 -18.145 1.00 92.50 90 GLU A CA 1
ATOM 695 C C . GLU A 1 90 ? 21.142 -2.068 -17.752 1.00 92.50 90 GLU A C 1
ATOM 697 O O . GLU A 1 90 ? 21.459 -0.987 -18.251 1.00 92.50 90 GLU A O 1
ATOM 702 N N . GLY A 1 91 ? 21.910 -2.681 -16.850 1.00 94.38 91 GLY A N 1
ATOM 703 C CA . GLY A 1 91 ? 23.166 -2.134 -16.352 1.00 94.38 91 GLY A CA 1
ATOM 704 C C . GLY A 1 91 ? 23.113 -1.761 -14.867 1.00 94.38 91 GLY A C 1
ATOM 705 O O . GLY A 1 91 ? 22.320 -2.316 -14.104 1.00 94.38 91 GLY A O 1
ATOM 706 N N . PRO A 1 92 ? 23.974 -0.830 -14.412 1.00 96.75 92 PRO A N 1
ATOM 70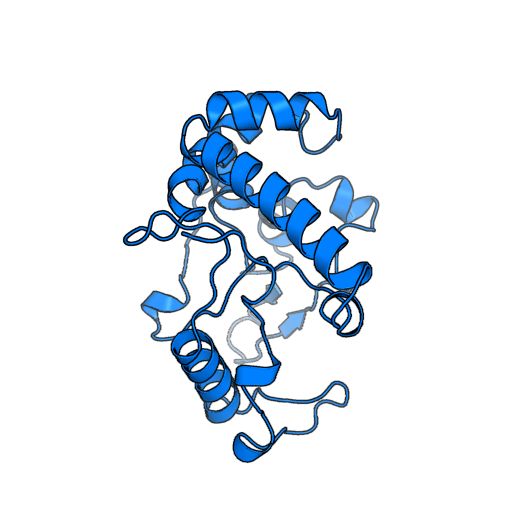7 C CA . PRO A 1 92 ? 24.177 -0.586 -12.983 1.00 96.75 92 PRO A CA 1
ATOM 708 C C . PRO A 1 92 ? 22.939 -0.084 -12.229 1.00 96.75 92 PRO A C 1
ATOM 710 O O . PRO A 1 92 ? 22.875 -0.226 -11.011 1.00 96.75 92 PRO A O 1
ATOM 713 N N . ALA A 1 93 ? 21.984 0.553 -12.915 1.00 95.81 93 ALA A N 1
ATOM 714 C CA . ALA A 1 93 ? 20.760 1.051 -12.292 1.00 95.81 93 ALA A CA 1
ATOM 715 C C . ALA A 1 93 ? 19.825 -0.096 -11.889 1.00 95.81 93 ALA A C 1
ATOM 717 O O . ALA A 1 93 ? 19.431 -0.164 -10.724 1.00 95.81 93 ALA A O 1
ATOM 718 N N . LEU A 1 94 ? 19.566 -1.030 -12.808 1.00 96.25 94 LEU A N 1
ATOM 719 C CA . LEU A 1 94 ? 18.770 -2.224 -12.537 1.00 96.25 94 LEU A CA 1
ATOM 720 C C . LEU A 1 94 ? 19.370 -3.078 -11.415 1.00 96.25 94 LEU A C 1
ATOM 722 O O . LEU A 1 94 ? 18.632 -3.535 -10.546 1.00 96.25 94 LEU A O 1
ATOM 726 N N . GLU A 1 95 ? 20.696 -3.231 -11.365 1.00 97.19 95 GLU A N 1
ATOM 727 C CA . GLU A 1 95 ? 21.357 -3.978 -10.282 1.00 97.19 95 GLU A CA 1
ATOM 728 C C . GLU A 1 95 ? 21.157 -3.329 -8.905 1.00 97.19 95 GLU A C 1
ATOM 730 O O . GLU A 1 95 ? 20.902 -4.023 -7.918 1.00 97.19 95 GLU A O 1
ATOM 735 N N . ARG A 1 96 ? 21.185 -1.992 -8.819 1.00 96.75 96 ARG A N 1
ATOM 736 C CA . ARG A 1 96 ? 20.853 -1.289 -7.568 1.00 96.75 96 ARG A CA 1
ATOM 737 C C . ARG A 1 96 ? 19.390 -1.481 -7.184 1.00 96.75 96 ARG A C 1
ATOM 739 O O . ARG A 1 96 ? 19.106 -1.705 -6.010 1.00 96.75 96 ARG A O 1
ATOM 746 N N . THR A 1 97 ? 18.478 -1.428 -8.154 1.00 97.50 97 THR A N 1
ATOM 747 C CA . THR A 1 97 ? 17.050 -1.673 -7.913 1.00 97.50 97 THR A CA 1
ATOM 748 C C . THR A 1 97 ? 16.807 -3.102 -7.425 1.00 97.50 97 THR A C 1
ATOM 750 O O . THR A 1 97 ? 16.088 -3.290 -6.447 1.00 97.50 97 THR A O 1
ATOM 753 N N . ARG A 1 98 ? 17.461 -4.104 -8.026 1.00 97.62 98 ARG A N 1
ATOM 754 C CA . ARG A 1 98 ? 17.408 -5.507 -7.578 1.00 97.62 98 ARG A CA 1
ATOM 755 C C . ARG A 1 98 ? 17.911 -5.668 -6.149 1.00 97.62 98 ARG A C 1
ATOM 757 O O . ARG A 1 98 ? 17.237 -6.288 -5.333 1.00 97.62 98 ARG A O 1
ATOM 764 N N . ALA A 1 99 ? 19.064 -5.080 -5.827 1.00 97.56 99 ALA A N 1
ATOM 765 C CA . ALA A 1 99 ? 19.624 -5.138 -4.478 1.00 97.56 99 ALA A CA 1
ATOM 766 C C . ALA A 1 99 ? 18.698 -4.483 -3.439 1.00 97.56 99 ALA A C 1
ATOM 768 O O . ALA A 1 99 ? 18.480 -5.045 -2.365 1.00 97.56 99 ALA A O 1
ATOM 769 N N . PHE A 1 100 ? 18.118 -3.327 -3.776 1.00 97.81 100 PHE A N 1
ATOM 770 C CA . PHE A 1 100 ? 17.135 -2.651 -2.933 1.00 97.81 100 PHE A CA 1
ATOM 771 C C . PHE A 1 100 ? 15.903 -3.531 -2.698 1.00 97.81 100 PHE A C 1
ATOM 773 O O . PHE A 1 100 ? 15.584 -3.826 -1.549 1.00 97.81 100 PHE A O 1
ATOM 780 N N . LEU A 1 101 ? 15.259 -4.020 -3.763 1.00 97.75 101 LEU A N 1
ATOM 781 C CA . LEU A 1 101 ? 14.045 -4.834 -3.653 1.00 97.75 101 LEU A CA 1
ATOM 782 C C . LEU A 1 101 ? 14.293 -6.173 -2.953 1.00 97.75 101 LEU A C 1
ATOM 784 O O . LEU A 1 101 ? 13.422 -6.629 -2.219 1.00 97.75 101 LEU A O 1
ATOM 788 N N . ALA A 1 102 ? 15.472 -6.779 -3.107 1.00 97.62 102 ALA A N 1
ATOM 789 C CA . ALA A 1 102 ? 15.845 -7.979 -2.361 1.00 97.62 102 ALA A CA 1
ATOM 790 C C . ALA A 1 102 ? 15.929 -7.710 -0.847 1.00 97.62 102 ALA A C 1
ATOM 792 O O . ALA A 1 102 ? 15.372 -8.471 -0.054 1.00 97.62 102 ALA A O 1
ATOM 793 N N . ALA A 1 103 ? 16.569 -6.608 -0.438 1.00 97.69 103 ALA A N 1
ATOM 794 C CA . ALA A 1 103 ? 16.638 -6.212 0.968 1.00 97.69 103 ALA A CA 1
ATOM 795 C C . ALA A 1 103 ? 15.253 -5.846 1.530 1.00 97.69 103 ALA A C 1
ATOM 797 O O . ALA A 1 103 ? 14.913 -6.237 2.648 1.00 97.69 103 ALA A O 1
ATOM 798 N N . THR A 1 104 ? 14.432 -5.140 0.747 1.00 97.69 104 THR A N 1
ATOM 799 C CA . THR A 1 104 ? 13.057 -4.797 1.124 1.00 97.69 104 THR A CA 1
ATOM 800 C C . THR A 1 104 ? 12.196 -6.048 1.292 1.00 97.69 104 THR A C 1
ATOM 802 O O . THR A 1 104 ? 11.537 -6.192 2.321 1.00 97.69 104 THR A O 1
ATOM 805 N N . ALA A 1 105 ? 12.247 -6.985 0.340 1.00 97.12 105 ALA A N 1
ATOM 806 C CA . ALA A 1 105 ? 11.516 -8.248 0.403 1.00 97.12 105 ALA A CA 1
ATOM 807 C C . ALA A 1 105 ? 11.870 -9.048 1.662 1.00 97.12 105 ALA A C 1
ATOM 809 O O . ALA A 1 105 ? 10.982 -9.547 2.350 1.00 97.12 105 ALA A O 1
ATOM 810 N N . GLU A 1 106 ? 13.158 -9.134 1.998 1.00 96.50 106 GLU A N 1
ATOM 811 C CA . GLU A 1 106 ? 13.620 -9.785 3.225 1.00 96.50 106 GLU A CA 1
ATOM 812 C C . GLU A 1 106 ? 13.081 -9.086 4.484 1.00 96.50 106 GLU A C 1
ATOM 814 O O . GLU A 1 106 ? 12.638 -9.748 5.425 1.00 96.50 106 GLU A O 1
ATOM 819 N N . GLY A 1 107 ? 13.049 -7.750 4.497 1.00 96.69 107 GLY A N 1
ATOM 820 C CA . GLY A 1 107 ? 12.441 -6.970 5.577 1.00 96.69 107 GLY A CA 1
ATOM 821 C C . GLY A 1 107 ? 10.959 -7.296 5.780 1.00 96.69 107 GLY A C 1
ATOM 822 O O . GLY A 1 107 ? 10.543 -7.579 6.904 1.00 96.69 107 GLY A O 1
ATOM 823 N N . TYR A 1 108 ? 10.173 -7.335 4.701 1.00 97.25 108 TYR A N 1
ATOM 824 C CA . TYR A 1 108 ? 8.749 -7.677 4.773 1.00 97.25 108 TYR A CA 1
ATOM 825 C C . TYR A 1 108 ? 8.498 -9.137 5.150 1.00 97.25 108 TYR A C 1
ATOM 827 O O . TYR A 1 108 ? 7.587 -9.403 5.929 1.00 97.25 108 TYR A O 1
ATOM 835 N N . LYS A 1 109 ? 9.320 -10.083 4.677 1.00 96.06 109 LYS A N 1
ATOM 836 C CA . LYS A 1 109 ? 9.247 -11.489 5.113 1.00 96.06 109 LYS A CA 1
ATOM 837 C C . LYS A 1 109 ? 9.466 -11.614 6.619 1.00 96.06 109 LYS A C 1
ATOM 839 O O . LYS A 1 109 ? 8.711 -12.307 7.296 1.00 96.06 109 LYS A O 1
ATOM 844 N N . ARG A 1 110 ? 10.454 -10.898 7.165 1.00 96.44 110 ARG A N 1
ATOM 845 C CA . ARG A 1 110 ? 10.688 -10.845 8.617 1.00 96.44 110 ARG A CA 1
ATOM 846 C C . ARG A 1 110 ? 9.535 -10.183 9.358 1.00 96.44 110 ARG A C 1
ATOM 848 O O . ARG A 1 110 ? 9.166 -10.669 10.418 1.00 96.44 110 ARG A O 1
ATOM 855 N N . ALA A 1 111 ? 8.957 -9.120 8.804 1.00 97.25 111 ALA A N 1
ATOM 856 C CA . ALA A 1 111 ? 7.819 -8.443 9.416 1.00 97.25 111 ALA A CA 1
ATOM 857 C C . ALA A 1 111 ? 6.543 -9.291 9.421 1.00 97.25 111 ALA A C 1
ATOM 859 O O . ALA A 1 111 ? 5.800 -9.261 10.395 1.00 97.25 111 ALA A O 1
ATOM 860 N N . ALA A 1 112 ? 6.315 -10.079 8.370 1.00 96.69 112 ALA A N 1
ATOM 861 C CA . ALA A 1 112 ? 5.226 -11.047 8.321 1.00 96.69 112 ALA A CA 1
ATOM 862 C C . ALA A 1 112 ? 5.428 -12.184 9.338 1.00 96.69 112 ALA A C 1
ATOM 864 O O . ALA A 1 112 ? 4.468 -12.626 9.962 1.00 96.69 112 ALA A O 1
ATOM 865 N N . ALA A 1 113 ? 6.671 -12.646 9.518 1.00 96.88 113 ALA A N 1
ATOM 866 C CA . ALA A 1 113 ? 6.999 -13.736 10.436 1.00 96.88 113 ALA A CA 1
ATOM 867 C C . ALA A 1 113 ? 7.004 -13.320 11.919 1.00 96.88 113 ALA A C 1
ATOM 869 O O . ALA A 1 113 ? 6.638 -14.118 12.778 1.00 96.88 113 ALA A O 1
ATOM 870 N N . ASP A 1 114 ? 7.436 -12.094 12.223 1.00 97.94 114 ASP A N 1
ATOM 871 C CA . ASP A 1 114 ? 7.541 -11.560 13.583 1.00 97.94 114 ASP A CA 1
ATOM 872 C C . ASP A 1 114 ? 7.103 -10.080 13.614 1.00 97.94 114 ASP A C 1
ATOM 874 O O . ASP A 1 114 ? 7.941 -9.164 13.609 1.00 97.94 114 ASP A O 1
ATOM 878 N N . PRO A 1 115 ? 5.781 -9.820 13.624 1.00 97.62 115 PRO A N 1
ATOM 879 C CA . PRO A 1 115 ? 5.256 -8.458 13.629 1.00 97.62 115 PRO A CA 1
ATOM 880 C C . PRO A 1 115 ? 5.623 -7.678 14.895 1.00 97.62 115 PRO A C 1
ATOM 882 O O . PRO A 1 115 ? 5.793 -6.463 14.823 1.00 97.62 115 PRO A O 1
ATOM 885 N N . HIS A 1 116 ? 5.818 -8.350 16.035 1.00 97.31 116 HIS A N 1
ATOM 886 C CA . HIS A 1 116 ? 6.258 -7.704 17.274 1.00 97.31 116 HIS A CA 1
ATOM 887 C C . HIS A 1 116 ? 7.672 -7.130 17.116 1.00 97.31 116 HIS A C 1
ATOM 889 O O . HIS A 1 116 ? 7.927 -5.959 17.412 1.00 97.31 116 HIS A O 1
ATOM 895 N N . ARG A 1 117 ? 8.612 -7.919 16.583 1.00 97.06 117 ARG A N 1
ATOM 896 C CA . ARG A 1 117 ? 9.967 -7.427 16.310 1.00 97.06 117 ARG A CA 1
ATOM 897 C C . ARG A 1 117 ? 9.981 -6.342 15.237 1.00 97.06 117 ARG A C 1
ATOM 899 O O . ARG A 1 117 ? 10.785 -5.415 15.338 1.00 97.06 117 ARG A O 1
ATOM 906 N N . ALA A 1 118 ? 9.114 -6.435 14.231 1.00 96.62 118 ALA A N 1
ATOM 907 C CA . ALA A 1 118 ? 8.973 -5.386 13.226 1.00 96.62 118 ALA A CA 1
ATOM 908 C C . ALA A 1 118 ? 8.475 -4.070 13.835 1.00 96.62 118 ALA A C 1
ATOM 910 O O . ALA A 1 118 ? 9.058 -3.023 13.558 1.00 96.62 118 ALA A O 1
ATOM 911 N N . ALA A 1 119 ? 7.472 -4.126 14.714 1.00 97.19 119 ALA A N 1
ATOM 912 C CA . ALA A 1 119 ? 6.992 -2.969 15.462 1.00 97.19 119 ALA A CA 1
ATOM 913 C C . ALA A 1 119 ? 8.104 -2.349 16.316 1.00 97.19 119 ALA A C 1
ATOM 915 O O . ALA A 1 119 ? 8.342 -1.147 16.235 1.00 97.19 119 ALA A O 1
ATOM 916 N N . ALA A 1 120 ? 8.857 -3.165 17.059 1.00 97.19 120 ALA A N 1
ATOM 917 C CA . ALA A 1 120 ? 9.985 -2.685 17.857 1.00 97.19 120 ALA A CA 1
ATOM 918 C C . ALA A 1 120 ? 11.065 -2.000 16.997 1.00 97.19 120 ALA A C 1
ATOM 920 O O . ALA A 1 120 ? 11.573 -0.941 17.368 1.00 97.19 120 ALA A O 1
ATOM 921 N N . ALA A 1 121 ? 11.397 -2.574 15.834 1.00 96.06 121 ALA A N 1
ATOM 922 C CA . ALA A 1 121 ? 12.344 -1.977 14.892 1.00 96.06 121 ALA A CA 1
ATOM 923 C C . ALA A 1 121 ? 11.833 -0.644 14.325 1.00 96.06 121 ALA A C 1
ATOM 925 O O . ALA A 1 121 ? 12.613 0.295 14.165 1.00 96.06 121 ALA A O 1
ATOM 926 N N . LEU A 1 122 ? 10.529 -0.550 14.060 1.00 94.12 122 LEU A N 1
ATOM 927 C CA . LEU A 1 122 ? 9.883 0.666 13.585 1.00 94.12 122 LEU A CA 1
ATOM 928 C C . LEU A 1 122 ? 9.914 1.760 14.667 1.00 94.12 122 LEU A C 1
ATOM 930 O O . LEU A 1 122 ? 10.395 2.859 14.398 1.00 94.12 122 LEU A O 1
ATOM 934 N N . CYS A 1 123 ? 9.531 1.456 15.910 1.00 93.88 123 CYS A N 1
ATOM 935 C CA . CYS A 1 123 ? 9.619 2.390 17.043 1.00 93.88 123 CYS A CA 1
ATOM 936 C C . CYS A 1 123 ? 11.053 2.893 17.289 1.00 93.88 123 CYS A C 1
ATOM 938 O O . CYS A 1 123 ? 11.259 4.068 17.592 1.00 93.88 123 CYS A O 1
ATOM 940 N N . ALA A 1 124 ? 12.062 2.034 17.105 1.00 96.25 124 ALA A N 1
ATOM 941 C CA . ALA A 1 124 ? 13.470 2.391 17.294 1.00 96.25 124 ALA A CA 1
ATOM 942 C C . ALA A 1 124 ? 13.986 3.467 16.318 1.00 96.25 124 ALA A C 1
ATOM 944 O O . ALA A 1 124 ? 15.034 4.060 16.569 1.00 96.25 124 ALA A O 1
ATOM 945 N N . THR A 1 125 ? 13.258 3.757 15.233 1.00 93.81 125 THR A N 1
ATOM 946 C CA . THR A 1 125 ? 13.577 4.875 14.325 1.00 93.81 125 THR A CA 1
ATOM 947 C C . THR A 1 125 ? 13.415 6.246 14.986 1.00 93.81 125 THR A C 1
ATOM 949 O O . THR A 1 125 ? 13.991 7.222 14.510 1.00 93.81 125 THR A O 1
ATOM 952 N N . GLY A 1 126 ? 12.640 6.334 16.074 1.00 86.88 126 GLY A N 1
ATOM 953 C CA . GLY A 1 126 ? 12.408 7.575 16.812 1.00 86.88 126 GLY A CA 1
ATOM 954 C C . GLY A 1 126 ? 11.467 8.567 16.121 1.00 86.88 126 GLY A C 1
ATOM 955 O O . GLY A 1 126 ? 11.387 9.715 16.554 1.00 86.88 126 GLY A O 1
ATOM 956 N N . HIS A 1 127 ? 10.753 8.165 15.063 1.00 85.94 127 HIS A N 1
ATOM 957 C CA . HIS A 1 127 ? 9.762 9.037 14.431 1.00 85.94 127 HIS A CA 1
ATOM 958 C C . HIS A 1 127 ? 8.601 9.331 15.396 1.00 85.94 127 HIS A C 1
ATOM 960 O O . HIS A 1 127 ? 8.077 8.423 16.041 1.00 85.94 127 HIS A O 1
ATOM 966 N N . ALA A 1 128 ? 8.153 10.588 15.468 1.00 80.44 128 ALA A N 1
ATOM 967 C CA . ALA A 1 128 ? 7.143 11.018 16.440 1.00 80.44 128 ALA A CA 1
ATOM 968 C C . ALA A 1 128 ? 5.815 10.240 16.327 1.00 80.44 128 ALA A C 1
ATOM 970 O O . ALA A 1 128 ? 5.220 9.884 17.346 1.00 80.44 128 ALA A O 1
ATOM 971 N N . SER A 1 129 ? 5.395 9.891 15.104 1.00 78.25 129 SER A N 1
ATOM 972 C CA . SER A 1 129 ? 4.181 9.093 14.850 1.00 78.25 129 SER A CA 1
ATOM 973 C C . SER A 1 129 ? 4.277 7.625 15.298 1.00 78.25 129 SER A C 1
ATOM 975 O O . SER A 1 129 ? 3.292 6.899 15.213 1.00 78.25 129 SER A O 1
ATOM 977 N N . LEU A 1 130 ? 5.454 7.178 15.745 1.00 86.62 130 LEU A N 1
ATOM 978 C CA . LEU A 1 130 ? 5.749 5.809 16.182 1.00 86.62 130 LEU A CA 1
ATOM 979 C C . LEU A 1 130 ? 6.068 5.743 17.686 1.00 86.62 130 LEU A C 1
ATO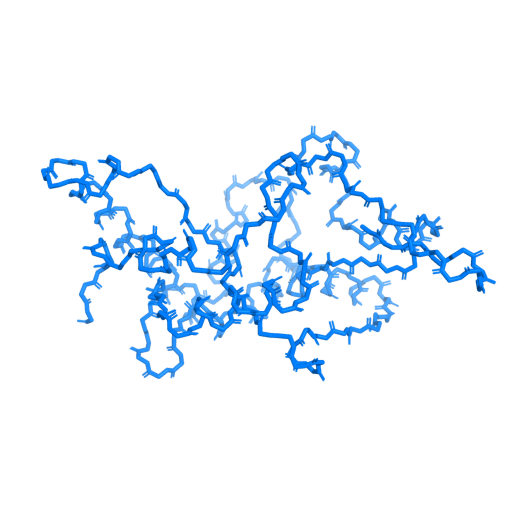M 981 O O . LEU A 1 130 ? 6.599 4.747 18.169 1.00 86.62 130 LEU A O 1
ATOM 985 N N . SER A 1 131 ? 5.777 6.816 18.426 1.00 85.69 131 SER A N 1
ATOM 986 C CA . SER A 1 131 ? 6.081 6.938 19.859 1.00 85.69 131 SER A CA 1
ATOM 987 C C . SER A 1 131 ? 5.192 6.068 20.759 1.00 85.69 131 SER A C 1
ATOM 989 O O . SER A 1 131 ? 5.608 5.690 21.854 1.00 85.69 131 SER A O 1
ATOM 991 N N . ASP A 1 132 ? 3.992 5.711 20.300 1.00 90.81 132 ASP A N 1
ATOM 992 C CA . ASP A 1 132 ? 3.085 4.796 20.993 1.00 90.81 132 ASP A CA 1
ATOM 993 C C . ASP A 1 132 ? 3.388 3.345 20.593 1.00 90.81 132 ASP A C 1
ATOM 995 O O . ASP A 1 132 ? 2.879 2.828 19.601 1.00 90.81 132 ASP A O 1
ATOM 999 N N . ALA A 1 133 ? 4.238 2.667 21.364 1.00 94.12 133 ALA A N 1
ATOM 1000 C CA . ALA A 1 133 ? 4.665 1.307 21.037 1.00 94.12 133 ALA A CA 1
ATOM 1001 C C . ALA A 1 133 ? 3.502 0.298 20.987 1.00 94.12 133 ALA A C 1
ATOM 1003 O O . ALA A 1 133 ? 3.491 -0.574 20.121 1.00 94.12 133 ALA A O 1
ATOM 1004 N N . ALA A 1 134 ? 2.507 0.441 21.870 1.00 95.38 134 ALA A N 1
ATOM 1005 C CA . ALA A 1 134 ? 1.355 -0.459 21.911 1.00 95.38 134 ALA A CA 1
ATOM 1006 C C . ALA A 1 134 ? 0.480 -0.308 20.659 1.00 95.38 134 ALA A C 1
ATOM 1008 O O . ALA A 1 134 ? -0.039 -1.292 20.131 1.00 95.38 134 ALA A O 1
ATOM 1009 N N . PHE A 1 135 ? 0.341 0.922 20.154 1.00 94.31 135 PHE A N 1
ATOM 1010 C CA . PHE A 1 135 ? -0.295 1.173 18.866 1.00 94.31 135 PHE A CA 1
ATOM 1011 C C . PHE A 1 135 ? 0.438 0.489 17.715 1.00 94.31 135 PHE A C 1
ATOM 1013 O O . PHE A 1 135 ? -0.177 -0.228 16.924 1.00 94.31 135 PHE A O 1
ATOM 1020 N N . VAL A 1 136 ? 1.748 0.724 17.619 1.00 95.50 136 VAL A N 1
ATOM 1021 C CA . VAL A 1 136 ? 2.565 0.232 16.507 1.00 95.50 136 VAL A CA 1
ATOM 1022 C C . VAL A 1 136 ? 2.573 -1.296 16.487 1.00 95.50 136 VAL A C 1
ATOM 1024 O O . VAL A 1 136 ? 2.464 -1.890 15.416 1.00 95.50 136 VAL A O 1
ATOM 1027 N N . GLU A 1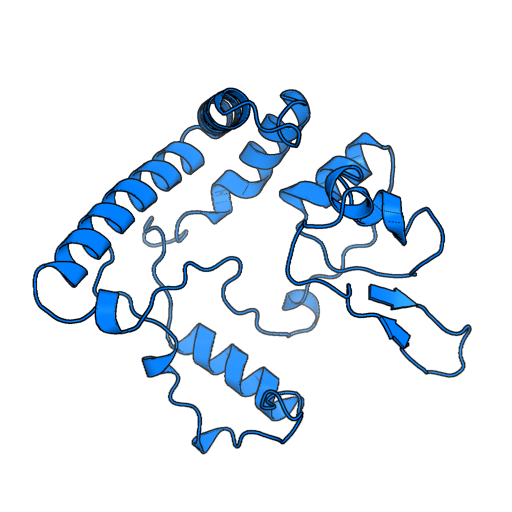 137 ? 2.623 -1.941 17.654 1.00 96.81 137 GLU A N 1
ATOM 1028 C CA . GLU A 1 137 ? 2.513 -3.396 17.785 1.00 96.81 137 GLU A CA 1
ATOM 1029 C C . GLU A 1 137 ? 1.159 -3.922 17.293 1.00 96.81 137 GLU A C 1
ATOM 1031 O O . GLU A 1 137 ? 1.120 -4.836 16.466 1.00 96.81 137 GLU A O 1
ATOM 1036 N N . ALA A 1 138 ? 0.053 -3.309 17.726 1.00 96.81 138 ALA A N 1
ATOM 1037 C CA . ALA A 1 138 ? -1.284 -3.689 17.272 1.00 96.81 138 ALA A CA 1
ATOM 1038 C C . ALA A 1 138 ? -1.445 -3.513 15.750 1.00 96.81 138 ALA A C 1
ATOM 1040 O O . ALA A 1 138 ? -1.963 -4.404 15.073 1.00 96.81 138 ALA A O 1
ATOM 1041 N N . SER A 1 139 ? -0.948 -2.400 15.199 1.00 96.38 139 SER A N 1
ATOM 1042 C CA . SER A 1 139 ? -0.938 -2.128 13.756 1.00 96.38 139 SER A CA 1
ATOM 1043 C C . SER A 1 139 ? -0.114 -3.156 12.988 1.00 96.38 139 SER A C 1
ATOM 1045 O O . SER A 1 139 ? -0.576 -3.677 11.972 1.00 96.38 139 SER A O 1
ATOM 1047 N N . ALA A 1 140 ? 1.095 -3.473 13.457 1.00 97.12 140 ALA A N 1
ATOM 1048 C CA . ALA A 1 140 ? 1.963 -4.454 12.813 1.00 97.12 140 ALA A CA 1
ATOM 1049 C C . ALA A 1 140 ? 1.331 -5.852 12.813 1.00 97.12 140 ALA A C 1
ATOM 1051 O O . ALA A 1 140 ? 1.346 -6.526 11.782 1.00 97.12 140 ALA A O 1
ATOM 1052 N N . ALA A 1 141 ? 0.726 -6.265 13.930 1.00 97.44 141 ALA A N 1
ATOM 1053 C CA . ALA A 1 141 ? 0.031 -7.544 14.034 1.00 97.44 141 ALA A CA 1
ATOM 1054 C C . ALA A 1 141 ? -1.167 -7.627 13.075 1.00 97.44 141 ALA A C 1
ATOM 1056 O O . ALA A 1 141 ? -1.345 -8.642 12.402 1.00 97.44 141 ALA A O 1
ATOM 1057 N N . ALA A 1 142 ? -1.951 -6.550 12.959 1.00 96.69 142 ALA A N 1
ATOM 1058 C CA . ALA A 1 142 ? -3.136 -6.510 12.104 1.00 96.69 142 ALA A CA 1
ATOM 1059 C C . ALA A 1 142 ? -2.817 -6.660 10.606 1.00 96.69 142 ALA A C 1
ATOM 1061 O O . ALA A 1 142 ? -3.606 -7.249 9.869 1.00 96.69 142 ALA A O 1
ATOM 1062 N N . ILE A 1 143 ? -1.675 -6.140 10.144 1.00 95.56 143 ILE A N 1
ATOM 1063 C CA . ILE A 1 143 ? -1.310 -6.143 8.717 1.00 95.56 143 ILE A CA 1
ATOM 1064 C C . ILE A 1 143 ? -0.337 -7.267 8.322 1.00 95.56 143 ILE A C 1
ATOM 1066 O O . ILE A 1 143 ? -0.138 -7.502 7.131 1.00 95.56 143 ILE A O 1
ATOM 1070 N N . ALA A 1 144 ? 0.241 -7.996 9.284 1.00 95.88 144 ALA A N 1
ATOM 1071 C CA . ALA A 1 144 ? 1.296 -8.990 9.047 1.00 95.88 144 ALA A CA 1
ATOM 1072 C C . ALA A 1 144 ? 0.950 -10.018 7.954 1.00 95.88 144 ALA A C 1
ATOM 1074 O O . ALA A 1 144 ? 1.783 -10.333 7.103 1.00 95.88 144 ALA A O 1
ATOM 1075 N N . GLY A 1 145 ? -0.299 -10.494 7.939 1.00 94.38 145 GLY A N 1
ATOM 1076 C CA . GLY A 1 145 ? -0.787 -11.474 6.964 1.00 94.38 145 GLY A CA 1
ATOM 1077 C C . GLY A 1 145 ? -1.009 -10.931 5.548 1.00 94.38 145 GLY A C 1
ATOM 1078 O O . GLY A 1 145 ? -1.319 -11.708 4.655 1.00 94.38 145 GLY A O 1
ATOM 1079 N N . SER A 1 146 ? -0.868 -9.620 5.328 1.00 92.88 146 SER A N 1
ATOM 1080 C CA . SER A 1 146 ? -1.131 -8.972 4.032 1.00 92.88 146 SER A CA 1
ATOM 1081 C C . SER A 1 146 ? 0.131 -8.705 3.207 1.00 92.88 146 SER A C 1
ATOM 1083 O O . SER A 1 146 ? 0.030 -8.262 2.066 1.00 92.88 146 SER A O 1
ATOM 1085 N N . TYR A 1 147 ? 1.325 -8.918 3.770 1.00 94.81 147 TYR A N 1
ATOM 1086 C CA . TYR A 1 147 ? 2.579 -8.554 3.100 1.00 94.81 147 TYR A CA 1
ATOM 1087 C C . TYR A 1 147 ? 3.014 -9.529 2.011 1.00 94.81 147 TYR A C 1
ATOM 1089 O O . TYR A 1 147 ? 3.689 -9.124 1.064 1.00 94.81 147 TYR A O 1
ATOM 1097 N N . LEU A 1 148 ? 2.690 -10.808 2.175 1.00 94.75 148 LEU A N 1
ATOM 1098 C CA . LEU A 1 148 ? 3.115 -11.868 1.273 1.00 94.75 148 LEU A CA 1
ATOM 1099 C C . LEU A 1 148 ? 1.912 -12.373 0.492 1.00 94.75 148 LEU A C 1
ATOM 1101 O O . LEU A 1 148 ? 0.809 -12.460 1.033 1.00 94.75 148 LEU A O 1
ATOM 1105 N N . ASP A 1 149 ? 2.144 -12.739 -0.763 1.00 91.12 149 ASP A N 1
ATOM 1106 C CA . ASP A 1 149 ? 1.162 -13.493 -1.522 1.00 91.12 149 ASP A CA 1
ATOM 1107 C C . ASP A 1 149 ? 0.797 -14.773 -0.743 1.00 91.12 149 ASP A C 1
ATOM 1109 O O . ASP A 1 149 ? 1.698 -15.529 -0.360 1.00 91.12 149 ASP A O 1
ATOM 1113 N N . PRO A 1 150 ? -0.494 -15.031 -0.476 1.00 85.38 150 PRO A N 1
ATOM 1114 C CA . PRO A 1 150 ? -0.908 -16.132 0.390 1.00 85.38 150 PRO A CA 1
ATOM 1115 C C . PRO A 1 150 ? -0.666 -17.514 -0.230 1.00 85.38 150 PRO A C 1
ATOM 1117 O O . PRO A 1 150 ? -0.709 -18.513 0.488 1.00 85.38 150 PRO A O 1
ATOM 1120 N N . VAL A 1 151 ? -0.427 -17.592 -1.543 1.00 86.06 151 VAL A N 1
ATOM 1121 C CA . VAL A 1 151 ? -0.203 -18.843 -2.277 1.00 86.06 151 VAL A CA 1
ATOM 1122 C C . VAL A 1 151 ? 1.288 -19.066 -2.520 1.00 86.06 151 VAL A C 1
ATOM 1124 O O . VAL A 1 151 ? 1.822 -20.125 -2.198 1.00 86.06 151 VAL A O 1
ATOM 1127 N N . ALA A 1 152 ? 1.972 -18.072 -3.079 1.00 86.50 152 ALA A N 1
ATOM 1128 C CA . ALA A 1 152 ? 3.372 -18.141 -3.472 1.00 86.50 152 ALA A CA 1
ATOM 1129 C C . ALA A 1 152 ? 4.342 -17.760 -2.341 1.00 86.50 152 ALA A C 1
ATOM 1131 O O . ALA A 1 152 ? 5.539 -18.019 -2.453 1.00 86.50 152 ALA A O 1
ATOM 1132 N N . GLY A 1 153 ? 3.873 -17.108 -1.270 1.00 89.19 153 GLY A N 1
ATOM 1133 C CA . GLY A 1 153 ? 4.729 -16.594 -0.191 1.00 89.19 153 GLY A CA 1
ATOM 1134 C C . GLY A 1 153 ? 5.688 -15.484 -0.643 1.00 89.19 153 GLY A C 1
ATOM 1135 O O . GLY A 1 153 ? 6.642 -15.145 0.062 1.00 89.19 153 GLY A O 1
ATOM 1136 N N . GLN A 1 154 ? 5.467 -14.934 -1.838 1.00 91.31 154 GLN A N 1
ATOM 1137 C CA . GLN A 1 154 ? 6.318 -13.923 -2.447 1.00 91.31 154 GLN A CA 1
ATOM 1138 C C . GLN A 1 154 ? 5.877 -12.523 -2.038 1.00 91.31 154 GLN A C 1
ATOM 1140 O O . GLN A 1 154 ? 4.690 -12.221 -1.968 1.00 91.31 154 GLN A O 1
ATOM 1145 N N . TRP A 1 155 ? 6.850 -11.647 -1.808 1.00 96.06 155 TRP A N 1
ATOM 1146 C CA . TRP A 1 155 ? 6.593 -10.234 -1.570 1.00 96.06 155 TRP A CA 1
ATOM 1147 C C . TRP A 1 155 ? 6.647 -9.445 -2.883 1.00 96.06 155 TRP A C 1
ATOM 1149 O O . TRP A 1 155 ? 7.535 -9.666 -3.707 1.00 96.06 155 TRP A O 1
ATOM 1159 N N . GLY A 1 156 ? 5.734 -8.486 -3.042 1.00 94.69 156 GLY A N 1
ATOM 1160 C CA . GLY A 1 156 ? 5.845 -7.407 -4.030 1.00 94.69 156 GLY A CA 1
ATOM 1161 C C . GLY A 1 156 ? 5.478 -7.753 -5.477 1.00 94.69 156 GLY A C 1
ATOM 1162 O O . GLY A 1 156 ? 5.438 -6.841 -6.299 1.00 94.69 156 GLY A O 1
ATOM 1163 N N . SER A 1 157 ? 5.189 -9.019 -5.797 1.00 94.25 157 SER A N 1
ATOM 1164 C CA . SER A 1 157 ? 4.746 -9.414 -7.142 1.00 94.25 157 SER A CA 1
ATOM 1165 C C . SER A 1 157 ? 3.397 -8.785 -7.489 1.00 94.25 157 SER A C 1
ATOM 1167 O O . SER A 1 157 ? 2.456 -8.827 -6.691 1.00 94.25 157 SER A O 1
ATOM 1169 N N . MET A 1 158 ? 3.302 -8.208 -8.686 1.00 94.44 158 MET A N 1
ATOM 1170 C CA . MET A 1 158 ? 2.059 -7.655 -9.219 1.00 94.44 158 MET A CA 1
ATOM 1171 C C . MET A 1 158 ? 1.518 -8.495 -10.377 1.00 94.44 158 MET A C 1
ATOM 1173 O O . MET A 1 158 ? 2.279 -8.996 -11.206 1.00 94.44 158 MET A O 1
ATOM 1177 N N . ASP A 1 159 ? 0.194 -8.610 -10.431 1.00 92.81 159 ASP A N 1
ATOM 1178 C CA . ASP A 1 159 ? -0.558 -9.384 -11.414 1.00 92.81 159 ASP A CA 1
ATOM 1179 C C . ASP A 1 159 ? -1.186 -8.466 -12.476 1.00 92.81 159 ASP A C 1
ATOM 1181 O O . ASP A 1 159 ? -1.809 -7.446 -12.155 1.00 92.81 159 ASP A O 1
ATOM 1185 N N . ALA A 1 160 ? -1.018 -8.834 -13.750 1.00 94.50 160 ALA A N 1
ATOM 1186 C CA . ALA A 1 160 ? -1.530 -8.065 -14.880 1.00 94.50 160 ALA A CA 1
ATOM 1187 C C . ALA A 1 160 ? -3.064 -8.017 -14.912 1.00 94.50 160 ALA A C 1
ATOM 1189 O O . ALA A 1 160 ? -3.625 -6.945 -15.124 1.00 94.50 160 ALA A O 1
ATOM 1190 N N . ALA A 1 161 ? -3.744 -9.134 -14.641 1.00 94.88 161 ALA A N 1
ATOM 1191 C CA . ALA A 1 161 ? -5.202 -9.209 -14.646 1.00 94.88 161 ALA A CA 1
ATOM 1192 C C . ALA A 1 161 ? -5.814 -8.342 -13.536 1.00 94.88 161 ALA A C 1
ATOM 1194 O O . ALA A 1 161 ? -6.862 -7.725 -13.733 1.00 94.88 161 ALA A O 1
ATOM 1195 N N . ARG A 1 162 ? -5.141 -8.215 -12.382 1.00 94.12 162 ARG A N 1
ATOM 1196 C CA . ARG A 1 162 ? -5.571 -7.279 -11.328 1.00 94.12 162 ARG A CA 1
ATOM 1197 C C . ARG A 1 162 ? -5.486 -5.821 -11.783 1.00 94.12 162 ARG A C 1
ATOM 1199 O O . ARG A 1 162 ? -6.399 -5.043 -11.504 1.00 94.12 162 ARG A O 1
ATOM 1206 N N . TRP A 1 163 ? -4.418 -5.444 -12.486 1.00 95.75 163 TRP A N 1
ATOM 1207 C CA . TRP A 1 163 ? -4.305 -4.107 -13.074 1.00 95.75 163 TRP A CA 1
ATOM 1208 C C . TRP A 1 163 ? -5.328 -3.873 -14.188 1.00 95.75 163 TRP A C 1
ATOM 1210 O O . TRP A 1 163 ? -5.932 -2.802 -14.229 1.00 95.75 163 TRP A O 1
ATOM 1220 N N . GLU A 1 164 ? -5.563 -4.861 -15.053 1.00 96.00 164 GLU A N 1
ATOM 1221 C CA . GLU A 1 164 ? -6.583 -4.792 -16.105 1.00 96.00 164 GLU A CA 1
ATOM 1222 C C . GLU A 1 164 ? -7.968 -4.546 -15.511 1.00 96.00 164 GLU A C 1
ATOM 1224 O O . GLU A 1 164 ? -8.617 -3.573 -15.887 1.00 96.00 164 GLU A O 1
ATOM 1229 N N . ALA A 1 165 ? -8.371 -5.339 -14.514 1.00 95.75 165 ALA A N 1
ATOM 1230 C CA . ALA A 1 165 ? -9.656 -5.177 -13.838 1.00 95.75 165 ALA A CA 1
ATOM 1231 C C .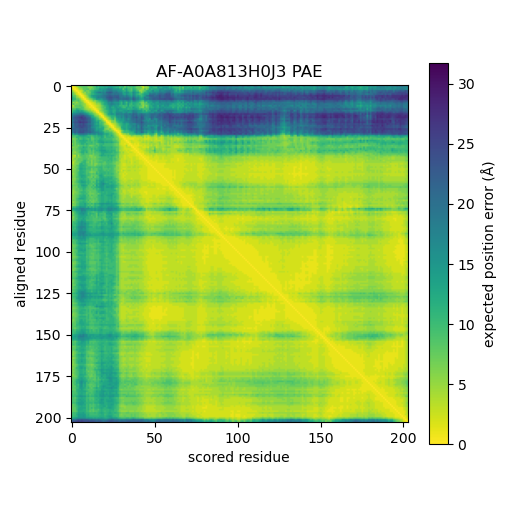 ALA A 1 165 ? -9.816 -3.782 -13.213 1.00 95.75 165 ALA A C 1
ATOM 1233 O O . ALA A 1 165 ? -10.890 -3.182 -13.288 1.00 95.75 165 ALA A O 1
ATOM 1234 N N . PHE A 1 166 ? -8.748 -3.239 -12.619 1.00 95.19 166 PHE A N 1
ATOM 1235 C CA . PHE A 1 166 ? -8.777 -1.897 -12.045 1.00 95.19 166 PHE A CA 1
ATOM 1236 C C . PHE A 1 166 ? -8.922 -0.810 -13.120 1.00 95.19 166 PHE A C 1
ATOM 1238 O O . PHE A 1 166 ? -9.775 0.066 -12.993 1.00 95.19 166 PHE A O 1
ATOM 1245 N N . VAL A 1 167 ? -8.146 -0.871 -14.206 1.00 95.31 167 VAL A N 1
ATOM 1246 C CA . VAL A 1 167 ? -8.233 0.102 -15.312 1.00 95.31 167 VAL A CA 1
ATOM 1247 C C . VAL A 1 167 ? -9.581 0.007 -16.035 1.00 95.31 167 VAL A C 1
ATOM 1249 O O . VAL A 1 167 ? -10.164 1.039 -16.377 1.00 95.31 167 VAL A O 1
ATOM 1252 N N . ASP A 1 168 ? -10.106 -1.203 -16.231 1.00 95.50 168 ASP A N 1
ATOM 1253 C CA . ASP A 1 168 ? -11.435 -1.440 -16.800 1.00 95.50 168 ASP A CA 1
ATOM 1254 C C . ASP A 1 168 ? -12.519 -0.802 -15.931 1.00 95.50 168 ASP A C 1
ATOM 1256 O O . ASP A 1 168 ? -13.387 -0.100 -16.449 1.00 95.50 168 ASP A O 1
ATOM 1260 N N . PHE A 1 169 ? -12.443 -0.975 -14.608 1.00 95.00 169 PHE A N 1
ATOM 1261 C CA . PHE A 1 169 ? -13.349 -0.310 -13.675 1.00 95.00 169 PHE A CA 1
ATOM 1262 C C . PHE A 1 169 ? -13.291 1.215 -13.812 1.00 95.00 169 PHE A C 1
ATOM 1264 O O . PHE A 1 169 ? -14.338 1.840 -13.985 1.00 95.00 169 PHE A O 1
ATOM 1271 N N . LEU A 1 170 ? -12.094 1.816 -13.799 1.00 94.19 170 LEU A N 1
ATOM 1272 C CA . LEU A 1 170 ? -11.945 3.270 -13.943 1.00 94.19 170 LEU A CA 1
ATOM 1273 C C . LEU A 1 170 ? -12.545 3.771 -15.264 1.00 94.19 170 LEU A C 1
ATOM 1275 O O . LEU A 1 170 ? -13.204 4.813 -15.295 1.00 94.19 170 LEU A O 1
ATOM 1279 N N . SER A 1 171 ? -12.340 3.026 -16.354 1.00 94.94 171 SER A N 1
ATOM 1280 C CA . SER A 1 171 ? -12.910 3.361 -17.660 1.00 94.94 171 SER A CA 1
ATOM 1281 C C . SER A 1 171 ? -14.434 3.243 -17.666 1.00 94.94 171 SER A C 1
ATOM 1283 O O . SER A 1 171 ? -15.111 4.151 -18.142 1.00 94.94 171 SER A O 1
ATOM 1285 N N . ASN A 1 172 ? -14.984 2.145 -17.145 1.00 95.06 172 ASN A N 1
ATOM 1286 C CA . ASN A 1 172 ? -16.427 1.885 -17.126 1.00 95.06 172 ASN A CA 1
ATOM 1287 C C . ASN A 1 172 ? -17.178 2.875 -16.229 1.00 95.06 172 ASN A C 1
ATOM 1289 O O . ASN A 1 172 ? -18.296 3.270 -16.545 1.00 95.06 172 ASN A O 1
ATOM 1293 N N . ALA A 1 173 ? -16.546 3.309 -15.138 1.00 93.94 173 ALA A N 1
ATOM 1294 C CA . ALA A 1 173 ? -17.063 4.344 -14.252 1.00 93.94 173 ALA A CA 1
ATOM 1295 C C . ALA A 1 173 ? -16.840 5.775 -14.785 1.00 93.94 173 ALA A C 1
ATOM 1297 O O . ALA A 1 173 ? -17.229 6.728 -14.117 1.00 93.94 173 ALA A O 1
ATOM 1298 N N . ALA A 1 174 ? -16.230 5.943 -15.967 1.00 93.94 174 ALA A N 1
ATOM 1299 C CA . ALA A 1 174 ? -15.904 7.238 -16.575 1.00 93.94 174 ALA A CA 1
ATOM 1300 C C . ALA A 1 174 ? -15.042 8.159 -15.682 1.00 93.94 174 ALA A C 1
ATOM 1302 O O . ALA A 1 174 ? -15.129 9.382 -15.764 1.00 93.94 174 ALA A O 1
ATOM 1303 N N . ILE A 1 175 ? -14.182 7.563 -14.851 1.00 93.38 175 ILE A N 1
ATOM 1304 C CA . ILE A 1 175 ? -13.243 8.262 -13.953 1.00 93.38 175 ILE A CA 1
ATOM 1305 C C . ILE A 1 175 ? -11.777 8.082 -14.372 1.00 93.38 175 ILE A C 1
ATOM 1307 O O . ILE A 1 175 ? -10.867 8.566 -13.701 1.00 93.38 175 ILE A O 1
ATOM 1311 N N . LEU A 1 176 ? -11.528 7.398 -15.492 1.00 94.62 176 LEU A N 1
ATOM 1312 C CA . LEU A 1 176 ? -10.209 7.304 -16.106 1.00 94.62 176 LEU A CA 1
ATOM 1313 C C . LEU A 1 176 ? -9.916 8.591 -16.889 1.00 94.62 176 LEU A C 1
ATOM 1315 O O . LEU A 1 176 ? -10.262 8.715 -18.064 1.00 94.62 176 LEU A O 1
ATOM 1319 N N . VAL A 1 177 ? -9.297 9.561 -16.219 1.00 93.62 177 VAL A N 1
ATOM 1320 C CA . VAL A 1 177 ? -9.008 10.895 -16.762 1.00 93.62 177 VAL A CA 1
ATOM 1321 C C . VAL A 1 177 ? -7.535 11.267 -16.607 1.00 93.62 177 VAL A C 1
ATOM 1323 O O . VAL A 1 177 ? -6.817 10.731 -15.762 1.00 93.62 177 VAL A O 1
ATOM 1326 N N . ASN A 1 178 ? -7.066 12.200 -17.432 1.00 91.62 178 ASN A N 1
ATOM 1327 C CA . ASN A 1 178 ? -5.745 12.801 -17.284 1.00 91.62 178 ASN A CA 1
ATOM 1328 C C . ASN A 1 178 ? -5.754 13.921 -16.219 1.00 91.62 178 ASN A C 1
ATOM 1330 O O . ASN A 1 178 ? -6.771 14.222 -15.597 1.00 91.62 178 ASN A O 1
ATOM 1334 N N . ARG A 1 179 ? -4.609 14.584 -16.016 1.00 88.75 179 ARG A N 1
ATOM 1335 C CA . ARG A 1 179 ? -4.476 15.681 -15.034 1.00 88.75 179 ARG A CA 1
ATOM 1336 C C . ARG A 1 179 ? -5.319 16.921 -15.357 1.00 88.75 179 ARG A C 1
ATOM 1338 O O . ARG A 1 179 ? -5.569 17.714 -14.459 1.00 88.75 179 ARG A O 1
ATOM 1345 N N . ALA A 1 180 ? -5.729 17.092 -16.612 1.00 92.00 180 ALA A N 1
ATOM 1346 C CA . ALA A 1 180 ? -6.636 18.149 -17.049 1.00 92.00 180 ALA A CA 1
ATOM 1347 C C . ALA A 1 180 ? -8.117 17.730 -16.947 1.00 92.00 180 ALA A C 1
ATOM 1349 O O . ALA A 1 180 ? -8.990 18.457 -17.414 1.00 92.00 180 ALA A O 1
ATOM 1350 N N . ASN A 1 181 ? -8.402 16.582 -16.318 1.00 89.88 181 ASN A N 1
ATOM 1351 C CA . ASN A 1 181 ? -9.733 15.996 -16.183 1.00 89.88 181 ASN A CA 1
ATOM 1352 C C . ASN A 1 181 ? -10.368 15.580 -17.526 1.00 89.88 181 ASN A C 1
ATOM 1354 O O . ASN A 1 181 ? -11.589 15.481 -17.644 1.00 89.88 181 ASN A O 1
ATOM 1358 N N . GLU A 1 182 ? -9.547 15.329 -18.548 1.00 94.69 182 GLU A N 1
ATOM 1359 C CA . GLU A 1 182 ? -10.008 14.847 -19.850 1.00 94.69 182 GLU A CA 1
ATOM 1360 C C . GLU A 1 182 ? -10.027 13.308 -19.865 1.00 94.69 182 GLU A C 1
ATOM 1362 O O . GLU A 1 182 ? -9.060 12.694 -19.398 1.00 94.69 182 GLU A O 1
ATOM 1367 N N . PRO A 1 183 ? -11.074 12.660 -20.413 1.00 96.31 183 PRO A N 1
ATOM 1368 C CA . PRO A 1 183 ? -11.156 11.202 -20.480 1.00 96.31 183 PRO A CA 1
ATOM 1369 C C . PRO A 1 183 ? -9.986 10.566 -21.237 1.00 96.31 183 PRO A C 1
ATOM 1371 O O . PRO A 1 183 ? -9.650 10.975 -22.349 1.00 96.31 183 PRO A O 1
ATOM 1374 N N . ILE A 1 184 ? -9.408 9.510 -20.665 1.00 97.00 184 ILE A N 1
ATOM 1375 C CA . ILE A 1 184 ? -8.419 8.657 -21.329 1.00 97.00 184 ILE A CA 1
ATOM 1376 C C . ILE A 1 184 ? -9.159 7.428 -21.878 1.00 97.00 184 ILE A C 1
ATOM 1378 O O . ILE A 1 184 ? -9.748 6.674 -21.100 1.00 97.00 184 ILE A O 1
ATOM 1382 N N . PRO A 1 185 ? -9.133 7.175 -23.199 1.00 96.88 185 PRO A N 1
ATOM 1383 C CA . PRO A 1 185 ? -9.729 5.971 -23.762 1.00 96.88 185 PRO A CA 1
ATOM 1384 C C . PRO A 1 185 ? -9.068 4.715 -23.194 1.00 96.88 185 PRO A C 1
ATOM 1386 O O . PRO A 1 185 ? -7.841 4.623 -23.160 1.00 96.88 185 PRO A O 1
ATOM 1389 N N . ARG A 1 186 ? -9.858 3.697 -22.837 1.00 96.12 186 ARG A N 1
ATOM 1390 C CA . ARG A 1 186 ? -9.326 2.419 -22.337 1.00 96.12 186 ARG A CA 1
ATOM 1391 C C . ARG A 1 186 ? -8.266 1.797 -23.248 1.00 96.12 186 ARG A C 1
ATOM 1393 O O . ARG A 1 186 ? -7.284 1.235 -22.768 1.00 96.12 186 ARG A O 1
ATOM 1400 N N . THR A 1 187 ? -8.457 1.912 -24.559 1.00 96.31 187 THR A N 1
ATOM 1401 C CA . THR A 1 187 ? -7.545 1.393 -25.589 1.00 96.31 187 THR A CA 1
ATOM 1402 C C . THR A 1 187 ? -6.199 2.115 -25.635 1.00 96.31 187 THR A C 1
ATOM 1404 O O . THR A 1 187 ? -5.271 1.610 -26.254 1.00 96.31 187 THR A O 1
ATOM 1407 N N . ALA A 1 188 ? -6.083 3.291 -25.013 1.00 96.25 188 ALA A N 1
ATOM 1408 C CA . ALA A 1 188 ? -4.837 4.046 -24.921 1.00 96.25 188 ALA A CA 1
ATOM 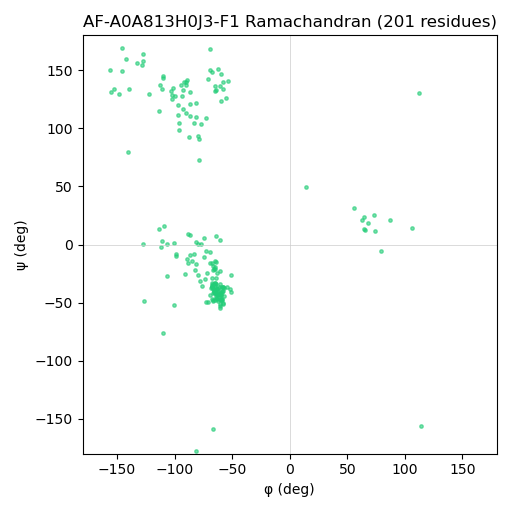1409 C C . ALA A 1 188 ? -3.974 3.632 -23.715 1.00 96.25 188 ALA A C 1
ATOM 1411 O O . ALA A 1 188 ? -2.835 4.083 -23.606 1.00 96.25 188 ALA A O 1
ATOM 1412 N N . VAL A 1 189 ? -4.496 2.798 -22.808 1.00 96.62 189 VAL A N 1
ATOM 1413 C CA . VAL A 1 189 ? -3.762 2.333 -21.626 1.00 96.62 189 VAL A CA 1
ATOM 1414 C C . VAL A 1 189 ? -3.148 0.964 -21.892 1.00 96.62 189 VAL A C 1
ATOM 1416 O O . VAL A 1 189 ? -3.854 -0.042 -21.982 1.00 96.62 189 VAL A O 1
ATOM 1419 N N . ASP A 1 190 ? -1.820 0.936 -21.963 1.00 96.00 190 ASP A N 1
ATOM 1420 C CA . ASP A 1 190 ? -1.033 -0.292 -21.905 1.00 96.00 190 ASP A CA 1
ATOM 1421 C C . ASP A 1 190 ? -0.814 -0.690 -20.440 1.00 96.00 190 ASP A C 1
ATOM 1423 O O . ASP A 1 190 ? -0.012 -0.086 -19.726 1.00 96.00 190 ASP A O 1
ATOM 1427 N N . VAL A 1 191 ? -1.549 -1.706 -19.988 1.00 94.56 191 VAL A N 1
ATOM 1428 C CA . VAL A 1 191 ? -1.480 -2.193 -18.605 1.00 94.56 191 VAL A CA 1
ATOM 1429 C C . VAL A 1 191 ? -0.108 -2.784 -18.277 1.00 94.56 191 VAL A C 1
ATOM 1431 O O . VAL A 1 191 ? 0.391 -2.586 -17.168 1.00 94.56 191 VAL A O 1
ATOM 1434 N N . ALA A 1 192 ? 0.550 -3.440 -19.235 1.00 93.12 192 ALA A N 1
ATOM 1435 C CA . ALA A 1 192 ? 1.871 -4.022 -19.017 1.00 93.12 192 ALA A CA 1
ATOM 1436 C C . ALA A 1 192 ? 2.943 -2.947 -18.772 1.00 93.12 192 ALA A C 1
ATOM 1438 O O . ALA A 1 192 ? 3.969 -3.221 -18.153 1.00 93.12 192 ALA A O 1
ATOM 1439 N N . ALA A 1 193 ? 2.699 -1.709 -19.209 1.00 93.69 193 ALA A N 1
ATOM 1440 C CA . ALA A 1 193 ? 3.583 -0.578 -18.955 1.00 93.69 193 ALA A CA 1
ATOM 1441 C C . ALA A 1 193 ? 3.373 0.088 -17.581 1.00 93.69 193 ALA A C 1
ATOM 1443 O O . ALA A 1 193 ? 4.175 0.958 -17.223 1.00 93.69 193 ALA A O 1
ATOM 1444 N N . LEU A 1 194 ? 2.328 -0.284 -16.825 1.00 93.19 194 LEU A N 1
ATOM 1445 C CA . LEU A 1 194 ? 1.993 0.316 -15.523 1.00 93.19 194 LEU A CA 1
ATOM 1446 C C . LEU A 1 194 ? 2.807 -0.256 -14.357 1.00 93.19 194 LEU A C 1
ATOM 1448 O O . LEU A 1 194 ? 2.940 0.406 -13.328 1.00 93.19 194 LEU A O 1
ATOM 1452 N N . PHE A 1 195 ? 3.362 -1.459 -14.502 1.00 95.25 195 PHE A N 1
ATOM 1453 C CA . PHE A 1 195 ? 4.141 -2.119 -13.458 1.00 95.25 195 PHE A CA 1
ATOM 1454 C C . PHE A 1 195 ? 5.276 -2.957 -14.051 1.00 95.25 195 PHE A C 1
ATOM 1456 O O . PHE A 1 195 ? 5.354 -3.175 -15.256 1.00 95.25 195 PHE A O 1
ATOM 1463 N N . SER A 1 196 ? 6.189 -3.422 -13.198 1.00 95.00 196 SER A N 1
ATOM 1464 C CA . SER A 1 196 ? 7.254 -4.329 -13.614 1.00 95.00 196 SER A CA 1
ATOM 1465 C C . SER A 1 196 ? 7.721 -5.205 -12.460 1.00 95.00 196 SER A C 1
ATOM 1467 O O . SER A 1 196 ? 8.005 -4.708 -11.373 1.00 95.00 196 SER A O 1
ATOM 1469 N N . ASN A 1 197 ? 7.862 -6.503 -12.733 1.00 94.94 197 ASN A N 1
ATOM 1470 C CA . ASN A 1 197 ? 8.384 -7.496 -11.791 1.00 94.94 197 ASN A CA 1
ATOM 1471 C C . ASN A 1 197 ? 9.869 -7.838 -12.057 1.00 94.94 197 ASN A C 1
ATOM 1473 O O . ASN A 1 197 ? 10.442 -8.668 -11.359 1.00 94.94 197 ASN A O 1
ATOM 1477 N N . VAL A 1 198 ? 10.523 -7.213 -13.049 1.00 94.12 198 VAL A N 1
ATOM 1478 C CA . VAL A 1 198 ? 11.863 -7.618 -13.553 1.00 94.12 198 VAL A CA 1
ATOM 1479 C C . VAL A 1 198 ? 13.008 -7.471 -12.545 1.00 94.12 198 VAL A C 1
ATOM 1481 O O . VAL A 1 198 ? 14.088 -8.042 -12.728 1.00 94.12 198 VAL A O 1
ATOM 1484 N N . ALA A 1 199 ? 12.793 -6.657 -11.512 1.00 95.56 199 ALA A N 1
ATOM 1485 C CA . ALA A 1 199 ? 13.768 -6.379 -10.468 1.00 95.56 199 ALA A CA 1
ATOM 1486 C C . ALA A 1 199 ? 13.431 -7.064 -9.132 1.00 95.56 199 ALA A C 1
ATOM 1488 O O . ALA A 1 199 ? 14.180 -6.900 -8.170 1.00 95.56 199 ALA A O 1
ATOM 1489 N N . LEU A 1 200 ? 12.329 -7.820 -9.060 1.00 95.38 200 LEU A N 1
ATOM 1490 C CA . LEU A 1 200 ? 11.992 -8.593 -7.867 1.00 95.38 200 LEU A CA 1
ATOM 1491 C C . LEU A 1 200 ? 12.971 -9.764 -7.684 1.00 95.38 200 LEU A C 1
ATOM 1493 O O . LEU A 1 200 ? 13.495 -10.295 -8.670 1.00 95.38 200 LEU A O 1
ATOM 1497 N N . PRO A 1 201 ? 13.231 -10.183 -6.432 1.00 89.62 201 PRO A N 1
ATOM 1498 C CA . PRO A 1 201 ? 14.004 -11.390 -6.177 1.00 89.62 201 PRO A CA 1
ATOM 1499 C C . PRO A 1 201 ? 13.313 -12.608 -6.801 1.00 89.62 201 PRO A C 1
ATOM 1501 O O . PRO A 1 201 ? 12.086 -12.682 -6.858 1.00 89.62 201 PRO A O 1
ATOM 1504 N N . SER A 1 202 ? 14.116 -13.567 -7.266 1.00 76.31 202 SER A N 1
ATOM 1505 C CA . SER A 1 202 ? 13.588 -14.836 -7.774 1.00 76.31 202 SER A CA 1
ATOM 1506 C C . SER A 1 202 ? 12.838 -15.605 -6.669 1.00 76.31 202 SER A C 1
ATOM 1508 O O . SER A 1 202 ? 13.175 -15.420 -5.495 1.00 76.31 202 SER A O 1
ATOM 1510 N N . PRO A 1 203 ? 11.829 -16.424 -7.039 1.00 63.81 203 PRO A N 1
ATOM 1511 C CA . PRO A 1 203 ? 11.114 -17.306 -6.117 1.00 63.81 203 PRO A CA 1
ATOM 1512 C C . PRO A 1 203 ? 12.037 -18.152 -5.239 1.00 63.81 203 PRO A C 1
ATOM 1514 O O . PRO A 1 203 ? 13.033 -18.684 -5.781 1.00 63.81 203 PRO A O 1
#

InterPro domains:
  IPR015168 SsuA/THI5-like [PF09084] (10-118)
  IPR027939 NMT1/THI5 family [PTHR31528] (25-201)

Mean predicted aligned error: 7.15 Å

pLDDT: mean 85.06, std 16.75, range [36.88, 97.94]

Solvent-accessible surface area (backbone atoms only — not comparable to full-atom values): 12390 Å² total; per-residue (Å²): 68,34,33,77,72,82,79,78,81,52,77,50,74,45,72,70,96,57,98,59,85,76,44,76,78,52,59,69,41,92,33,69,55,67,68,26,47,74,65,68,73,21,77,44,73,90,76,55,59,49,52,49,48,48,54,35,49,76,71,74,44,88,77,91,83,84,58,54,66,84,71,73,42,67,71,65,83,78,87,76,91,83,77,61,72,70,43,68,37,89,57,76,43,25,53,51,43,26,54,50,43,39,54,50,40,53,51,47,54,48,25,43,74,36,19,62,61,38,23,53,56,55,34,70,70,65,49,78,94,39,69,52,58,71,57,41,31,53,26,30,55,66,45,22,82,70,56,38,41,92,85,79,66,45,57,85,76,78,58,68,67,50,48,44,50,27,52,50,48,31,40,76,69,72,66,34,49,50,97,86,70,45,78,50,61,66,91,75,59,62,64,76,79,76,60,83,64,88,44,55,66,80,134

Radius of gyration: 19.61 Å; Cα contacts (8 Å, |Δi|>4): 199; chains: 1; bounding box: 54×40×48 Å

Organism: Polarella glacialis (NCBI:txid89957)

Sequence (203 aa):
MVANDGGTSQVLFHPLEFHGYDEDKTMNVGSVVASHLEQGRSDATWIFPAWEGILAARAGQELNLFKLEDFGIPYGYSPVLLAQRTALEEGPALERTRAFLAATAEGYKRAAADPHRAAAALCATGHASLSDAAFVEASAAAIAGSYLDPVAGQWGSMDAARWEAFVDFLSNAAILVNRANEPIPRTAVDVAALFSNVALPSP